Protein 8HLG (pdb70)

InterPro domains:
  IPR003448 Molybdopterin biosynthesis MoaE [PF02391] (92-202)
  IPR003448 Molybdopterin biosynthesis MoaE [cd00756] (97-220)
  IPR003749 Sulfur carrier ThiS/MoaD-like [PF02597] (7-78)
  IPR012675 Beta-grasp domain superfamily [G3DSA:3.10.20.30] (3-78)
  IPR016155 Molybdopterin synthase/thiamin biosynthesis sulphur carrier, beta-grasp [SSF54285] (1-76)
  IPR036563 Molybdopterin biosynthesis MoaE subunit superfamily [G3DSA:3.90.1170.40] (81-222)
  IPR036563 Molybdopterin biosynthesis MoaE subunit superfamily [SSF54690] (89-223)

Organism: Deinococcus radiodurans (strain ATCC 13939 / DSM 20539 / JCM 16871 / CCUG 27074 / LMG 4051 / NBRC 15346 / NCIMB 9279 / VKM B-1422 / R1) (NCBI:txid243230)

Foldseek 3Di:
DLEAFWEEQDADDVVVVVVNFDDVQFPEKDKDWDWAAQQDPNAGFFKKFKDADTVVQRVLLVVLVVVLCVVQNDKRKYWYAHGGIHGGPTTGIMIMITHNDHPSNVVSNVSSVVSCLPPGQMWMFIPRVPDGDIDRD/DEAFFEEQDADDPVVVVVQFDDPQFPEKDKDWDWADPPDPPFGWAWKAKDAPTVVQRVLLVVLVVVLCVVQNDKYKYKYAHGGTHGTPGTGIMIMITHNDHVSNHVSNVSSVVSSLPPGQMWMFTPRVPDTDIDSD

B-factor: mean 51.66, std 18.33, range [24.57, 122.95]

Solvent-accessible surface area: 11884 Å² total; per-residue (Å²): 126,67,45,42,22,82,16,18,68,82,92,17,31,8,54,91,0,34,78,45,0,26,72,56,74,9,6,1,0,2,1,4,8,8,12,2,42,27,62,26,132,85,60,127,4,119,49,15,20,21,98,22,136,35,75,101,0,33,100,24,0,122,81,0,1,59,74,0,66,144,139,37,37,109,4,23,0,12,0,1,12,40,27,30,133,5,78,33,31,39,10,10,12,0,0,0,0,0,0,36,99,77,85,42,0,13,64,0,2,40,35,0,0,54,35,2,111,140,89,15,48,8,126,34,12,40,12,52,85,78,50,79,69,128,81,57,58,102,52,44,22,78,18,16,67,85,98,19,27,8,57,99,0,36,82,55,0,33,73,55,58,6,8,2,0,1,2,4,8,7,10,1,50,12,78,18,164,75,92,118,2,123,36,7,19,18,103,25,111,41,108,106,0,41,116,23,0,125,83,0,0,53,54,0,63,136,131,40,39,105,2,22,0,12,0,2,13,40,27,30,145,3,70,38,32,44,11,8,5,0,0,0,0,0,0,35,75,74,77,38,0,16,72,0,2,33,40,0,0,54,34,3,83,140,88,18,11,4,98,46,22,29,18,19,83,68,52,86,70,125,81,60,41

Structure (mmCIF, N/CA/C/O backbone):
data_8HLG
#
_entry.id   8HLG
#
_cell.length_a   62.020
_cell.length_b   94.950
_cell.length_c   101.110
_cell.angle_alpha   90.00
_cell.angle_beta   90.00
_cell.angle_gamma   90.00
#
_symmetry.space_group_name_H-M   'C 2 2 21'
#
loop_
_entity.id
_entity.type
_entity.pdbx_description
1 polymer 'Molybdenum cofactor biosynthesis protein D/E'
2 non-polymer 'SULFATE ION'
3 water water
#
loop_
_atom_site.group_PDB
_atom_site.id
_atom_site.type_symbol
_atom_site.label_atom_id
_atom_site.label_alt_id
_atom_site.label_comp_id
_atom_site.label_asym_id
_atom_site.label_entity_id
_atom_site.label_seq_id
_atom_site.pdbx_PDB_ins_code
_atom_site.Cartn_x
_atom_site.Cartn_y
_atom_site.Cartn_z
_atom_site.occupancy
_atom_site.B_iso_or_equiv
_atom_site.auth_seq_id
_atom_site.auth_comp_id
_atom_site.auth_asym_id
_atom_site.auth_atom_id
_atom_site.pdbx_PDB_model_num
ATOM 1 N N . ALA A 1 29 ? 3.160 81.347 41.054 1.00 52.61 9 ALA A N 1
ATOM 2 C CA . ALA A 1 29 ? 2.569 80.279 41.865 1.00 59.90 9 ALA A CA 1
ATOM 3 C C . ALA A 1 29 ? 2.596 78.927 41.136 1.00 60.57 9 ALA A C 1
ATOM 4 O O . ALA A 1 29 ? 2.562 77.875 41.773 1.00 54.78 9 ALA A O 1
ATOM 6 N N . ASP A 1 30 ? 2.639 78.953 39.804 1.00 51.86 10 ASP A N 1
ATOM 7 C CA . ASP A 1 30 ? 2.797 77.741 39.005 1.00 44.95 10 ASP A CA 1
ATOM 8 C C . ASP A 1 30 ? 4.217 77.558 38.495 1.00 44.26 10 ASP A C 1
ATOM 9 O O . ASP A 1 30 ? 4.475 76.619 37.737 1.00 45.56 10 ASP A O 1
ATOM 14 N N . THR A 1 31 ? 5.135 78.438 38.875 1.00 39.09 11 THR A N 1
ATOM 15 C CA . THR A 1 31 ? 6.490 78.423 38.351 1.00 34.86 11 THR A CA 1
ATOM 16 C C . THR A 1 31 ? 7.457 78.691 39.491 1.00 52.49 11 THR A C 1
ATOM 17 O O . THR A 1 31 ? 7.222 79.574 40.320 1.00 45.19 11 THR A O 1
ATOM 21 N N . HIS A 1 32 ? 8.539 77.922 39.534 1.00 46.02 12 HIS A N 1
ATOM 22 C CA . HIS A 1 32 ? 9.614 78.148 40.492 1.00 46.21 12 HIS A CA 1
ATOM 23 C C . HIS A 1 32 ? 10.919 78.169 39.715 1.00 45.24 12 HIS A C 1
ATOM 24 O O . HIS A 1 32 ? 11.292 77.163 39.103 1.00 44.07 12 HIS A O 1
ATOM 31 N N . CYS A 1 33 ? 11.603 79.312 39.734 1.00 47.44 13 CYS A N 1
ATOM 32 C CA . CYS A 1 33 ? 12.867 79.501 39.034 1.00 44.63 13 CYS A CA 1
ATOM 33 C C . CYS A 1 33 ? 13.846 80.134 40.006 1.00 58.37 13 CYS A C 1
ATOM 34 O O . CYS A 1 33 ? 13.642 81.276 40.434 1.00 58.18 13 CYS A O 1
ATOM 37 N N . ARG A 1 34 ? 14.906 79.405 40.350 1.00 49.43 14 ARG A N 1
ATOM 38 C CA . ARG A 1 34 ? 15.792 79.855 41.414 1.00 54.74 14 ARG A CA 1
ATOM 39 C C . ARG A 1 34 ? 17.229 79.497 41.081 1.00 50.56 14 ARG A C 1
ATOM 40 O O . ARG A 1 34 ? 17.517 78.360 40.703 1.00 47.56 14 ARG A O 1
ATOM 48 N N . VAL A 1 35 ? 18.124 80.470 41.216 1.00 61.02 15 VAL A N 1
ATOM 49 C CA . VAL A 1 35 ? 19.561 80.232 41.190 1.00 49.43 15 VAL A CA 1
ATOM 50 C C . VAL A 1 35 ? 20.064 80.338 42.623 1.00 58.02 15 VAL A C 1
ATOM 51 O O . VAL A 1 35 ? 19.764 81.317 43.316 1.00 54.34 15 VAL A O 1
ATOM 55 N N . THR A 1 36 ? 20.808 79.331 43.076 1.00 59.69 16 THR A N 1
ATOM 56 C CA . THR A 1 36 ? 21.143 79.230 44.488 1.00 56.80 16 THR A CA 1
ATOM 57 C C . THR A 1 36 ? 22.490 78.545 44.662 1.00 64.99 16 THR A C 1
ATOM 58 O O . THR A 1 36 ? 22.945 77.789 43.801 1.00 56.82 16 THR A O 1
ATOM 62 N N . ALA A 1 37 ? 23.130 78.824 45.797 1.00 56.16 17 ALA A N 1
ATOM 63 C CA . ALA A 1 37 ? 24.303 78.074 46.218 1.00 58.72 17 ALA A CA 1
ATOM 64 C C . ALA A 1 37 ? 23.950 76.830 47.025 1.00 48.33 17 ALA A C 1
ATOM 65 O O . ALA A 1 37 ? 24.824 75.984 47.245 1.00 55.55 17 ALA A O 1
ATOM 67 N N . ASP A 1 38 ? 22.697 76.699 47.459 1.00 53.25 18 ASP A N 1
ATOM 68 C CA . ASP A 1 38 ? 22.260 75.558 48.252 1.00 54.30 18 ASP A CA 1
ATOM 69 C C . ASP A 1 38 ? 22.142 74.295 47.396 1.00 63.27 18 ASP A C 1
ATOM 70 O O . ASP A 1 38 ? 21.898 74.368 46.187 1.00 59.69 18 ASP A O 1
ATOM 75 N N . PRO A 1 39 ? 22.290 73.120 48.009 1.00 52.58 19 PRO A N 1
ATOM 76 C CA . PRO A 1 39 ? 22.101 71.877 47.260 1.00 57.57 19 PRO A CA 1
ATOM 77 C C . PRO A 1 39 ? 20.711 71.818 46.644 1.00 55.96 19 PRO A C 1
ATOM 78 O O . PRO A 1 39 ? 19.736 72.323 47.204 1.00 52.50 19 PRO A O 1
ATOM 82 N N . LEU A 1 40 ? 20.635 71.215 45.462 1.00 49.41 20 LEU A N 1
ATOM 83 C CA . LEU A 1 40 ? 19.365 71.036 44.776 1.00 55.42 20 LEU A CA 1
ATOM 84 C C . LEU A 1 40 ? 18.758 69.702 45.189 1.00 52.21 20 LEU A C 1
ATOM 85 O O . LEU A 1 40 ? 19.472 68.711 45.371 1.00 54.95 20 LEU A O 1
ATOM 90 N N . SER A 1 41 ? 17.432 69.683 45.319 1.00 56.12 21 SER A N 1
ATOM 91 C CA . SER A 1 41 ? 16.695 68.545 45.854 1.00 50.18 21 SER A CA 1
ATOM 92 C C . SER A 1 41 ? 15.578 68.155 44.895 1.00 53.73 21 SER A C 1
ATOM 93 O O . SER A 1 41 ? 14.782 69.008 44.487 1.00 53.94 21 SER A O 1
ATOM 96 N N . LEU A 1 42 ? 15.520 66.871 44.524 1.00 59.01 22 LEU A N 1
ATOM 97 C CA . LEU A 1 42 ? 14.359 66.390 43.778 1.00 50.72 22 LEU A CA 1
ATOM 98 C C . LEU A 1 42 ? 13.108 66.380 44.647 1.00 46.03 22 LEU A C 1
ATOM 99 O O . LEU A 1 42 ? 12.004 66.642 44.157 1.00 42.76 22 LEU A O 1
ATOM 104 N N . SER A 1 43 ? 13.254 66.074 45.939 1.00 43.25 23 SER A N 1
ATOM 105 C CA . SER A 1 43 ? 12.074 65.985 46.797 1.00 45.75 23 SER A CA 1
ATOM 106 C C . SER A 1 43 ? 11.390 67.338 46.942 1.00 44.40 23 SER A C 1
ATOM 107 O O . SER A 1 43 ? 10.155 67.411 46.961 1.00 50.02 23 SER A O 1
ATOM 110 N N . GLU A 1 44 ? 12.170 68.419 47.027 1.00 46.19 24 GLU A N 1
ATOM 111 C CA . GLU A 1 44 ? 11.584 69.758 47.037 1.00 49.58 24 GLU A CA 1
ATOM 112 C C . GLU A 1 44 ? 10.863 70.058 45.725 1.00 42.30 24 GLU A C 1
ATOM 113 O O . GLU A 1 44 ? 9.774 70.643 45.724 1.00 40.22 24 GLU A O 1
ATOM 119 N N . ALA A 1 45 ? 11.464 69.681 44.595 1.00 39.07 25 ALA A N 1
ATOM 120 C CA . ALA A 1 45 ? 10.780 69.846 43.318 1.00 38.00 25 ALA A CA 1
ATOM 121 C C . ALA A 1 45 ? 9.459 69.083 43.299 1.00 37.57 25 ALA A C 1
ATOM 122 O O . ALA A 1 45 ? 8.424 69.631 42.906 1.00 35.87 25 ALA A O 1
ATOM 124 N N . ASP A 1 46 ? 9.478 67.819 43.738 1.00 40.57 26 ASP A N 1
ATOM 125 C CA . ASP A 1 46 ? 8.262 67.008 43.800 1.00 36.73 26 ASP A CA 1
ATOM 126 C C . ASP A 1 46 ? 7.207 67.649 44.698 1.00 40.46 26 ASP A C 1
ATOM 127 O O . ASP A 1 46 ? 6.012 67.630 44.375 1.00 37.46 26 ASP A O 1
ATOM 132 N N . ALA A 1 47 ? 7.625 68.205 45.841 1.00 36.70 27 ALA A N 1
ATOM 133 C CA . ALA A 1 47 ? 6.667 68.833 46.752 1.00 48.34 27 ALA A CA 1
ATOM 134 C C . ALA A 1 47 ? 5.950 70.000 46.090 1.00 41.09 27 ALA A C 1
ATOM 135 O O . ALA A 1 47 ? 4.777 70.253 46.375 1.00 39.07 27 ALA A O 1
ATOM 137 N N . PHE A 1 48 ? 6.643 70.724 45.217 1.00 39.37 28 PHE A N 1
ATOM 138 C CA . PHE A 1 48 ? 6.057 71.861 44.520 1.00 40.75 28 PHE A CA 1
ATOM 139 C C . PHE A 1 48 ? 5.177 71.429 43.347 1.00 37.28 28 PHE A C 1
ATOM 140 O O . PHE A 1 48 ? 4.118 72.021 43.113 1.00 38.30 28 PHE A O 1
ATOM 148 N N . LEU A 1 49 ? 5.602 70.414 42.589 1.00 37.37 29 LEU A N 1
ATOM 149 C CA . LEU A 1 49 ? 4.968 70.134 41.303 1.00 38.12 29 LEU A CA 1
ATOM 150 C C . LEU A 1 49 ? 3.685 69.327 41.441 1.00 40.97 29 LEU A C 1
ATOM 151 O O . LEU A 1 49 ? 2.714 69.575 40.713 1.00 38.14 29 LEU A O 1
ATOM 156 N N . VAL A 1 50 ? 3.674 68.334 42.327 1.00 39.64 30 VAL A N 1
ATOM 157 C CA . VAL A 1 50 ? 2.594 67.351 42.328 1.00 38.61 30 VAL A CA 1
ATOM 158 C C . VAL A 1 50 ? 1.322 67.995 42.857 1.00 45.53 30 VAL A C 1
ATOM 159 O O . VAL A 1 50 ? 1.309 68.571 43.952 1.00 41.46 30 VAL A O 1
ATOM 163 N N . LYS A 1 51 ? 0.251 67.890 42.078 1.00 44.98 31 LYS A N 1
ATOM 164 C CA . LYS A 1 51 ? -1.102 68.287 42.434 1.00 37.55 31 LYS A CA 1
ATOM 165 C C . LYS A 1 51 ? -2.040 67.233 41.873 1.00 43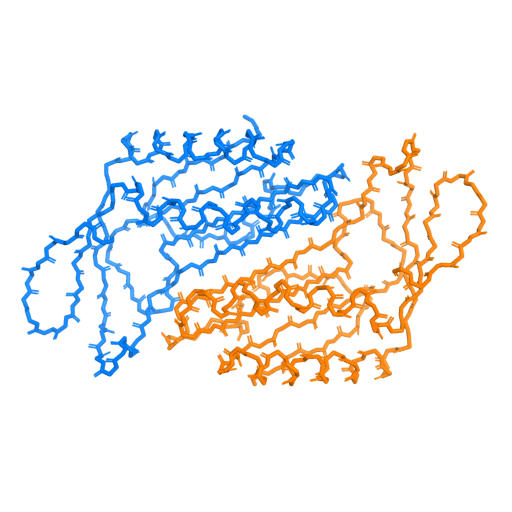.10 31 LYS A C 1
ATOM 166 O O . LYS A 1 51 ? -1.703 66.555 40.892 1.00 37.50 31 LYS A O 1
ATOM 172 N N . PRO A 1 52 ? -3.227 67.059 42.467 1.00 35.90 32 PRO A N 1
ATOM 173 C CA . PRO A 1 52 ? -4.143 66.021 41.966 1.00 35.86 32 PRO A CA 1
ATOM 174 C C . PRO A 1 52 ? -4.489 66.141 40.490 1.00 39.25 32 PRO A C 1
ATOM 175 O O . PRO A 1 52 ? -4.684 65.111 39.830 1.00 32.86 32 PRO A O 1
ATOM 179 N N . GLU A 1 53 ? -4.578 67.361 39.943 1.00 42.55 33 GLU A N 1
ATOM 180 C CA . GLU A 1 53 ? -4.988 67.496 38.547 1.00 42.92 33 GLU A CA 1
ATOM 181 C C . GLU A 1 53 ? -3.875 67.166 37.563 1.00 45.35 33 GLU A C 1
ATOM 182 O O . GLU A 1 53 ? -4.159 66.983 36.371 1.00 33.28 33 GLU A O 1
ATOM 188 N N . TYR A 1 54 ? -2.634 67.068 38.027 1.00 35.28 34 TYR A N 1
ATOM 189 C CA . TYR A 1 54 ? -1.480 66.822 37.166 1.00 32.93 34 TYR A CA 1
ATOM 190 C C . TYR A 1 54 ? -1.062 65.373 37.376 1.00 34.24 34 TYR A C 1
ATOM 191 O O . TYR A 1 54 ? -0.461 65.036 38.398 1.00 34.62 34 TYR A O 1
ATOM 200 N N . GLY A 1 55 ? -1.401 64.520 36.415 1.00 35.37 35 GLY A N 1
ATOM 201 C CA . GLY A 1 55 ? -1.137 63.105 36.505 1.00 28.61 35 GLY A CA 1
ATOM 202 C C . GLY A 1 55 ? 0.265 62.698 36.156 1.00 32.36 35 GLY A C 1
ATOM 203 O O . GLY A 1 55 ? 0.584 61.514 36.266 1.00 31.46 35 GLY A O 1
ATOM 204 N N . ALA A 1 56 ? 1.126 63.647 35.779 1.00 27.95 36 ALA A N 1
ATOM 205 C CA . ALA A 1 56 ? 2.437 63.317 35.244 1.00 29.98 36 ALA A CA 1
ATOM 206 C C . ALA A 1 56 ? 3.450 64.354 35.684 1.00 27.72 36 ALA A C 1
ATOM 207 O O . ALA A 1 56 ? 3.167 65.557 35.675 1.00 31.16 36 ALA A O 1
ATOM 209 N N . GLN A 1 57 ? 4.637 63.880 36.049 1.00 28.56 37 GLN A N 1
ATOM 210 C CA . GLN A 1 57 ? 5.770 64.760 36.284 1.00 27.77 37 GLN A CA 1
ATOM 211 C C . GLN A 1 57 ? 7.000 64.157 35.618 1.00 32.58 37 GLN A C 1
ATOM 212 O O . GLN A 1 57 ? 7.232 62.948 35.715 1.00 32.99 37 GLN A O 1
ATOM 218 N N . ALA A 1 58 ? 7.775 64.990 34.932 1.00 28.32 38 ALA A N 1
ATOM 219 C CA . ALA A 1 58 ? 8.993 64.554 34.267 1.00 24.57 38 ALA A CA 1
ATOM 220 C C . ALA A 1 58 ? 10.136 65.434 34.737 1.00 30.17 38 ALA A C 1
ATOM 221 O O . ALA A 1 58 ? 9.959 66.647 34.905 1.00 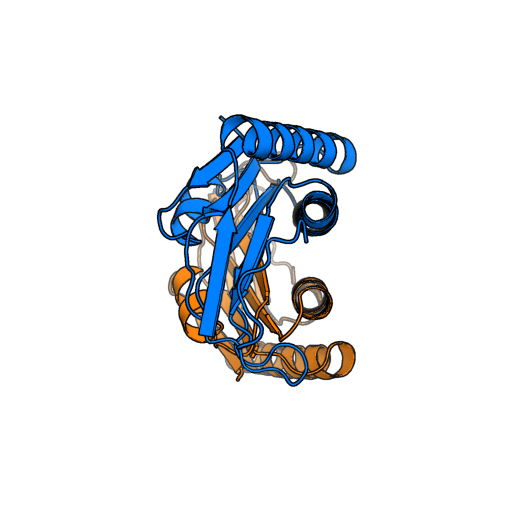32.43 38 ALA A O 1
ATOM 223 N N . TYR A 1 59 ? 11.296 64.818 34.973 1.00 26.96 39 TYR A N 1
ATOM 224 C CA . TYR A 1 59 ? 12.434 65.512 35.559 1.00 27.67 39 TYR A CA 1
ATOM 225 C C . TYR A 1 59 ? 13.695 65.277 34.749 1.00 32.65 39 TYR A C 1
ATOM 226 O O . TYR A 1 59 ? 13.854 64.244 34.094 1.00 34.26 39 TYR A O 1
ATOM 235 N N . PHE A 1 60 ? 14.605 66.244 34.829 1.00 37.07 40 PHE A N 1
ATOM 236 C CA . PHE A 1 60 ? 15.988 66.047 34.427 1.00 35.21 40 PHE A CA 1
ATOM 237 C C . PHE A 1 60 ? 16.888 66.599 35.517 1.00 37.48 40 PHE A C 1
ATOM 238 O O . PHE A 1 60 ? 16.659 67.704 36.018 1.00 34.82 40 PHE A O 1
ATOM 246 N N . MET A 1 61 ? 17.917 65.834 35.877 1.00 35.67 41 MET A N 1
ATOM 247 C CA . MET A 1 61 ? 18.952 66.315 36.780 1.00 32.94 41 MET A CA 1
ATOM 248 C C . MET A 1 61 ? 20.312 66.156 36.118 1.00 34.55 41 MET A C 1
ATOM 249 O O . MET A 1 61 ? 20.646 65.073 35.625 1.00 41.45 41 MET A O 1
ATOM 254 N N . GLY A 1 62 ? 21.094 67.231 36.114 1.00 39.86 42 GLY A N 1
ATOM 255 C CA . GLY A 1 62 ? 22.467 67.198 35.646 1.00 43.62 42 GLY A CA 1
ATOM 256 C C . GLY A 1 62 ? 23.408 67.292 36.841 1.00 45.89 42 GLY A C 1
ATOM 257 O O . GLY A 1 62 ? 23.229 68.147 37.709 1.00 39.87 42 GLY A O 1
ATOM 258 N N . THR A 1 63 ? 24.390 66.392 36.868 1.00 46.37 43 THR A N 1
ATOM 259 C CA . THR A 1 63 ? 25.366 66.286 37.944 1.00 43.32 43 THR A CA 1
ATOM 260 C C . THR A 1 63 ? 26.779 66.287 37.367 1.00 49.88 43 THR A C 1
ATOM 261 O O . THR A 1 63 ? 26.998 65.977 36.193 1.00 46.48 43 THR A O 1
ATOM 265 N N . VAL A 1 64 ? 27.749 66.613 38.218 1.00 50.59 44 VAL A N 1
ATOM 266 C CA . VAL A 1 64 ? 29.140 66.692 37.771 1.00 47.32 44 VAL A CA 1
ATOM 267 C C . VAL A 1 64 ? 29.685 65.291 37.517 1.00 47.03 44 VAL A C 1
ATOM 268 O O . VAL A 1 64 ? 29.636 64.421 38.395 1.00 51.96 44 VAL A O 1
ATOM 272 N N . ARG A 1 65 ? 30.218 65.070 36.315 1.00 50.09 45 ARG A N 1
ATOM 273 C CA . ARG A 1 65 ? 30.658 63.757 35.850 1.00 57.45 45 ARG A CA 1
ATOM 274 C C . ARG A 1 65 ? 32.165 63.592 36.049 1.00 62.37 45 ARG A C 1
ATOM 275 O O . ARG A 1 65 ? 32.932 64.525 35.801 1.00 66.69 45 ARG A O 1
ATOM 283 N N . SER A 1 66 ? 32.595 62.386 36.480 1.00 66.78 46 SER A N 1
ATOM 284 C CA . SER A 1 66 ? 33.963 62.224 36.980 1.00 67.35 46 SER A CA 1
ATOM 285 C C . SER A 1 66 ? 34.967 61.813 35.903 1.00 78.61 46 SER A C 1
ATOM 286 O O . SER A 1 66 ? 36.126 62.244 35.968 1.00 82.26 46 SER A O 1
ATOM 289 N N . PRO A 1 67 ? 34.603 60.970 34.915 1.00 82.59 47 PRO A N 1
ATOM 290 C CA . PRO A 1 67 ? 35.416 60.918 33.699 1.00 81.80 47 PRO A CA 1
ATOM 291 C C . PRO A 1 67 ? 34.660 61.530 32.529 1.00 86.14 47 PRO A C 1
ATOM 292 O O . PRO A 1 67 ? 33.776 60.886 31.957 1.00 89.88 47 PRO A O 1
ATOM 296 N N . ASN A 1 68 ? 34.980 62.777 32.177 1.00 87.13 48 ASN A N 1
ATOM 297 C CA . ASN A 1 68 ? 34.263 63.493 31.120 1.00 84.86 48 ASN A CA 1
ATOM 298 C C . ASN A 1 68 ? 34.978 63.238 29.798 1.00 85.94 48 ASN A C 1
ATOM 299 O O . ASN A 1 68 ? 35.907 63.954 29.421 1.00 84.50 48 ASN A O 1
ATOM 304 N N . GLN A 1 69 ? 34.538 62.195 29.094 1.00 81.02 49 GLN A N 1
ATOM 305 C CA . GLN A 1 69 ? 35.083 61.804 27.794 1.00 80.85 49 GLN A CA 1
ATOM 306 C C . GLN A 1 69 ? 36.600 61.620 27.866 1.00 78.09 49 GLN A C 1
ATOM 307 O O . GLN A 1 69 ? 37.373 62.293 27.183 1.00 70.28 49 GLN A O 1
ATOM 313 N N . GLY A 1 70 ? 37.014 60.689 28.722 1.00 76.63 50 GLY A N 1
ATOM 314 C CA . GLY A 1 70 ? 38.421 60.369 28.859 1.00 78.37 50 GLY A CA 1
ATOM 315 C C . GLY A 1 70 ? 39.228 61.358 29.663 1.00 86.87 50 GLY A C 1
ATOM 316 O O . GLY A 1 70 ? 40.459 61.336 29.590 1.00 81.67 50 GLY A O 1
ATOM 317 N N . GLN A 1 71 ? 38.575 62.230 30.430 1.00 89.52 51 GLN A N 1
ATOM 318 C CA . GLN A 1 71 ? 39.256 63.222 31.248 1.00 93.44 51 GLN A CA 1
ATOM 319 C C . GLN A 1 71 ? 38.724 63.135 32.673 1.00 91.87 51 GLN A C 1
ATOM 320 O O . GLN A 1 71 ? 37.519 62.967 32.881 1.00 88.26 51 GLN A O 1
ATOM 326 N N . VAL A 1 72 ? 39.624 63.232 33.650 1.00 90.90 52 VAL A N 1
ATOM 327 C CA . VAL A 1 72 ? 39.267 63.146 35.064 1.00 90.35 52 VAL A CA 1
ATOM 328 C C . VAL A 1 72 ? 39.098 64.557 35.610 1.00 85.88 52 VAL A C 1
ATOM 329 O O . VAL A 1 72 ? 40.024 65.373 35.535 1.00 81.52 52 VAL A O 1
ATOM 333 N N . VAL A 1 73 ? 37.925 64.843 36.177 1.00 97.28 53 VAL A N 1
ATOM 334 C CA . VAL A 1 73 ? 37.604 66.155 36.728 1.00 95.32 53 VAL A CA 1
ATOM 335 C C . VAL A 1 73 ? 37.248 65.999 38.202 1.00 84.54 53 VAL A C 1
ATOM 336 O O . VAL A 1 73 ? 36.515 65.077 38.582 1.00 81.45 53 VAL A O 1
ATOM 340 N N . GLU A 1 74 ? 37.778 66.900 39.034 1.00 87.15 54 GLU A N 1
ATOM 341 C CA . GLU A 1 74 ? 37.561 66.843 40.472 1.00 90.55 54 GLU A CA 1
ATOM 342 C C . GLU A 1 74 ? 36.575 67.877 40.995 1.00 80.94 54 GLU A C 1
ATOM 343 O O . GLU A 1 74 ? 36.112 67.734 42.130 1.00 81.93 54 GLU A O 1
ATOM 349 N N . TYR A 1 75 ? 36.268 68.917 40.221 1.00 84.55 55 TYR A N 1
ATOM 350 C CA . TYR A 1 75 ? 35.231 69.879 40.583 1.00 81.88 55 TYR A CA 1
ATOM 351 C C . TYR A 1 75 ? 34.928 70.744 39.364 1.00 81.83 55 TYR A C 1
ATOM 352 O O . TYR A 1 75 ? 35.653 70.724 38.366 1.00 81.51 55 TYR A O 1
ATOM 361 N N . ILE A 1 76 ? 33.830 71.496 39.460 1.00 74.37 56 ILE A N 1
ATOM 362 C CA . ILE A 1 76 ? 33.444 72.498 38.470 1.00 72.20 56 ILE A CA 1
ATOM 363 C C . ILE A 1 76 ? 32.875 73.692 39.221 1.00 75.13 56 ILE A C 1
ATOM 364 O O . ILE A 1 76 ? 32.047 73.523 40.122 1.00 70.17 56 ILE A O 1
ATOM 369 N N . ASP A 1 77 ? 33.313 74.895 38.855 1.00 73.78 57 ASP A N 1
ATOM 370 C CA . ASP A 1 77 ? 32.873 76.124 39.508 1.00 74.51 57 ASP A CA 1
ATOM 371 C C . ASP A 1 77 ? 31.848 76.819 38.621 1.00 72.46 57 ASP A C 1
ATOM 372 O O . ASP A 1 77 ? 32.185 77.300 37.535 1.00 73.48 57 ASP A O 1
ATOM 377 N N . TYR A 1 78 ? 30.604 76.887 39.088 1.00 60.65 58 TYR A N 1
ATOM 378 C CA . TYR A 1 78 ? 29.520 77.492 38.327 1.00 60.03 58 TYR A CA 1
ATOM 379 C C . TYR A 1 78 ? 29.248 78.908 38.815 1.00 56.28 58 TYR A C 1
ATOM 380 O O . TYR A 1 78 ? 29.188 79.161 40.022 1.00 58.77 58 TYR A O 1
ATOM 389 N N . GLU A 1 79 ? 29.071 79.822 37.865 1.00 53.48 59 GLU A N 1
ATOM 390 C CA . GLU A 1 79 ? 28.778 81.217 38.144 1.00 64.69 59 GLU A CA 1
ATOM 391 C C . GLU A 1 79 ? 27.502 81.613 37.426 1.00 60.49 59 GLU A C 1
ATOM 392 O O . GLU A 1 79 ? 27.293 81.259 36.263 1.00 61.45 59 GLU A O 1
ATOM 398 N N . ALA A 1 80 ? 26.664 82.370 38.117 1.00 58.74 60 ALA A N 1
ATOM 399 C CA . ALA A 1 80 ? 25.439 82.856 37.515 1.00 68.75 60 ALA A CA 1
ATOM 400 C C . ALA A 1 80 ? 24.995 84.091 38.271 1.00 72.08 60 ALA A C 1
ATOM 401 O O . ALA A 1 80 ? 25.046 84.127 39.503 1.00 72.54 60 ALA A O 1
ATOM 403 N N . PHE A 1 81 ? 24.566 85.094 37.528 1.00 73.43 61 PHE A N 1
ATOM 404 C CA . PHE A 1 81 ? 23.953 86.267 38.123 1.00 79.52 61 PHE A CA 1
ATOM 405 C C . PHE A 1 81 ? 22.459 85.998 38.249 1.00 70.80 61 PHE A C 1
ATOM 406 O O . PHE A 1 81 ? 21.734 86.011 37.248 1.00 66.14 61 PHE A O 1
ATOM 414 N N . ALA A 1 82 ? 22.006 85.766 39.480 1.00 73.92 62 ALA A N 1
ATOM 415 C CA . ALA A 1 82 ? 20.646 85.286 39.719 1.00 68.89 62 ALA A CA 1
ATOM 416 C C . ALA A 1 82 ? 19.563 86.074 38.991 1.00 70.47 62 ALA A C 1
ATOM 417 O O . ALA A 1 82 ? 18.669 85.436 38.411 1.00 67.61 62 ALA A O 1
ATOM 419 N N . PRO A 1 83 ? 19.561 87.414 38.975 1.00 70.26 63 PRO A N 1
ATOM 420 C CA . PRO A 1 83 ? 18.492 88.112 38.241 1.00 68.74 63 PRO A CA 1
ATOM 421 C C . PRO A 1 83 ? 18.453 87.795 36.757 1.00 69.40 63 PRO A C 1
ATOM 422 O O . PRO A 1 83 ? 17.362 87.604 36.205 1.00 71.58 63 PRO A O 1
ATOM 426 N N . MET A 1 84 ? 19.606 87.727 36.088 1.00 68.07 64 MET A N 1
ATOM 427 C CA . MET A 1 84 ? 19.596 87.462 34.652 1.00 73.27 64 MET A CA 1
ATOM 428 C C . MET A 1 84 ? 19.319 85.993 34.351 1.00 66.27 64 MET A C 1
ATOM 429 O O . MET A 1 84 ? 18.615 85.678 33.386 1.00 59.29 64 MET A O 1
ATOM 434 N N . ALA A 1 85 ? 19.867 85.081 35.155 1.00 60.83 65 ALA A N 1
ATOM 435 C CA . ALA A 1 85 ? 19.631 83.662 34.916 1.00 66.32 65 ALA A CA 1
ATOM 436 C C . ALA A 1 85 ? 18.170 83.296 35.164 1.00 58.23 65 ALA A C 1
ATOM 437 O O . ALA A 1 85 ? 17.574 82.553 34.376 1.00 52.47 65 ALA A O 1
ATOM 439 N N . GLU A 1 86 ? 17.569 83.831 36.235 1.00 54.70 66 GLU A N 1
ATOM 440 C CA . GLU A 1 86 ? 16.181 83.505 36.557 1.00 57.45 66 GLU A CA 1
ATOM 441 C C . GLU A 1 86 ? 15.202 84.112 35.559 1.00 62.54 66 GLU A C 1
ATOM 442 O O . GLU A 1 86 ? 14.164 83.502 35.269 1.00 55.50 66 GLU A O 1
ATOM 448 N N . LYS A 1 87 ? 15.493 85.311 35.040 1.00 51.58 67 LYS A N 1
ATOM 449 C CA . LYS A 1 87 ? 14.667 85.857 33.969 1.00 56.50 67 LYS A CA 1
ATOM 450 C C . LYS A 1 87 ? 14.696 84.961 32.734 1.00 55.64 67 LYS A C 1
ATOM 451 O O . LYS A 1 87 ? 13.680 84.826 32.041 1.00 52.93 67 LYS A O 1
ATOM 457 N N . VAL A 1 88 ? 15.841 84.341 32.441 1.00 47.84 68 VAL A N 1
ATOM 458 C CA . VAL A 1 88 ? 15.895 83.388 31.337 1.00 51.06 68 VAL A CA 1
ATOM 459 C C . VAL A 1 88 ? 15.028 82.171 31.645 1.00 55.71 68 VAL A C 1
ATOM 460 O O . VAL A 1 88 ? 14.288 81.685 30.779 1.00 54.82 68 VAL A O 1
ATOM 464 N N . MET A 1 89 ? 15.090 81.674 32.886 1.00 47.48 69 MET A N 1
ATOM 465 C CA . MET A 1 89 ? 14.302 80.506 33.277 1.00 50.66 69 MET A CA 1
ATOM 466 C C . MET A 1 89 ? 12.810 80.766 33.126 1.00 52.55 69 MET A C 1
ATOM 467 O O . MET A 1 89 ? 12.067 79.917 32.617 1.00 47.37 69 MET A O 1
ATOM 472 N N . ARG A 1 90 ? 12.348 81.925 33.600 1.00 47.88 70 ARG A N 1
ATOM 473 C CA . ARG A 1 90 ? 10.931 82.247 33.510 1.00 45.72 70 ARG A CA 1
ATOM 474 C C . ARG A 1 90 ? 10.487 82.380 32.064 1.00 49.52 70 ARG A C 1
ATOM 475 O O . ARG A 1 90 ? 9.367 81.979 31.717 1.00 43.57 70 ARG A O 1
ATOM 483 N N . GLU A 1 91 ? 11.349 82.932 31.203 1.00 44.20 71 GLU A N 1
ATOM 484 C CA . GLU A 1 91 ? 11.035 82.966 29.780 1.00 45.67 71 GLU A CA 1
ATOM 485 C C . GLU A 1 91 ? 11.029 81.565 29.185 1.00 48.84 71 GLU A C 1
ATOM 486 O O . GLU A 1 91 ? 10.228 81.277 28.288 1.00 42.80 71 GLU A O 1
ATOM 492 N N . ALA A 1 92 ? 11.920 80.691 29.662 1.00 44.23 72 ALA A N 1
ATOM 493 C CA . ALA A 1 92 ? 11.900 79.303 29.224 1.00 45.69 72 ALA A CA 1
ATOM 494 C C . ALA A 1 92 ? 10.583 78.641 29.605 1.00 38.05 72 ALA A C 1
ATOM 495 O O . ALA A 1 92 ? 9.960 77.964 28.781 1.00 42.29 72 ALA A O 1
ATOM 497 N N . ALA A 1 93 ? 10.125 78.859 30.840 1.00 41.92 73 ALA A N 1
ATOM 498 C CA . ALA A 1 93 ? 8.875 78.258 31.292 1.00 40.23 73 ALA A CA 1
ATOM 499 C C . ALA A 1 93 ? 7.695 78.715 30.443 1.00 48.63 73 ALA A C 1
ATOM 500 O O . ALA A 1 93 ? 6.793 77.923 30.141 1.00 40.57 73 ALA A O 1
ATOM 502 N N . ALA A 1 94 ? 7.688 79.988 30.037 1.00 46.81 74 ALA A N 1
ATOM 503 C CA . ALA A 1 94 ? 6.592 80.500 29.220 1.00 42.25 74 ALA A CA 1
ATOM 504 C C . ALA A 1 94 ? 6.641 79.937 27.805 1.00 43.74 74 ALA A C 1
ATOM 505 O O . ALA A 1 94 ? 5.594 79.692 27.191 1.00 42.16 74 ALA A O 1
ATOM 507 N N . LEU A 1 95 ? 7.842 79.763 27.253 1.00 38.75 75 LEU A N 1
ATOM 508 C CA . LEU A 1 95 ? 7.959 79.126 25.947 1.00 44.11 75 LEU A CA 1
ATOM 509 C C . LEU A 1 95 ? 7.497 77.675 26.008 1.00 41.70 75 LEU A C 1
ATOM 510 O O . LEU A 1 95 ? 6.819 77.193 25.094 1.00 40.97 75 LEU A O 1
ATOM 515 N N . ALA A 1 96 ? 7.845 76.970 27.084 1.00 36.37 76 ALA A N 1
ATOM 516 C CA . ALA A 1 96 ? 7.388 75.592 27.238 1.00 39.26 76 ALA A CA 1
ATOM 517 C C . ALA A 1 96 ? 5.867 75.522 27.288 1.00 36.89 76 ALA A C 1
ATOM 518 O O . ALA A 1 96 ? 5.259 74.645 26.664 1.00 38.11 76 ALA A O 1
ATOM 520 N N . ARG A 1 97 ? 5.236 76.449 28.015 1.00 36.94 77 ARG A N 1
ATOM 521 C CA . ARG A 1 97 ? 3.777 76.500 28.069 1.00 37.11 77 ARG A CA 1
ATOM 522 C C . ARG A 1 97 ? 3.173 76.816 26.706 1.00 44.35 77 ARG A C 1
ATOM 523 O O . ARG A 1 97 ? 2.119 76.277 26.3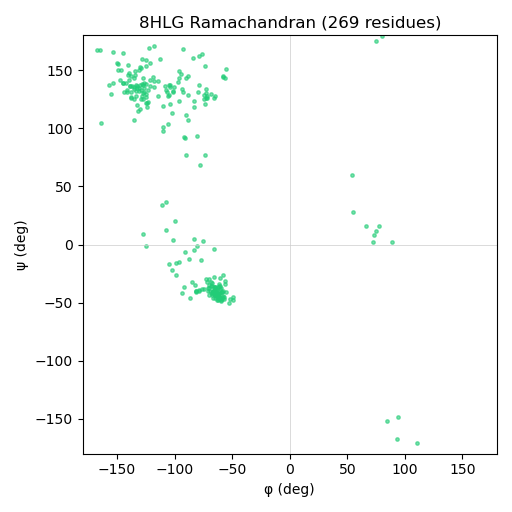44 1.00 39.30 77 ARG A O 1
ATOM 531 N N . GLU A 1 98 ? 3.802 77.720 25.952 1.00 41.34 78 GLU A N 1
ATOM 532 C CA . GLU A 1 98 ? 3.319 78.017 24.611 1.00 41.03 78 GLU A CA 1
ATOM 533 C C . GLU A 1 98 ? 3.334 76.771 23.733 1.00 40.77 78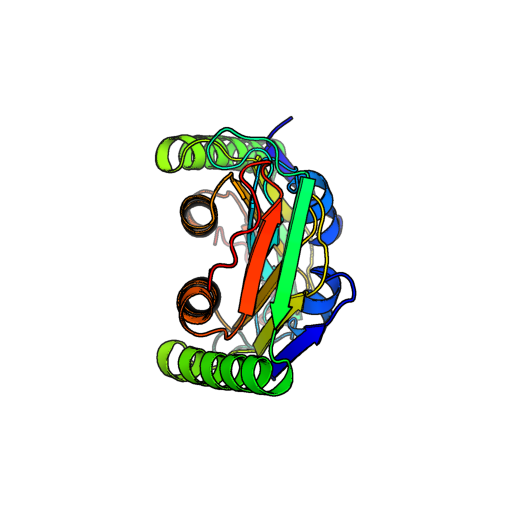 GLU A C 1
ATOM 534 O O . GLU A 1 98 ? 2.427 76.567 22.921 1.00 38.97 78 GLU A O 1
ATOM 540 N N . ARG A 1 99 ? 4.341 75.922 23.889 1.00 36.86 79 ARG A N 1
ATOM 541 C CA . ARG A 1 99 ? 4.439 74.719 23.075 1.00 37.61 79 ARG A CA 1
ATOM 542 C C . ARG A 1 99 ? 3.585 73.566 23.585 1.00 34.11 79 ARG A C 1
ATOM 543 O O . ARG A 1 99 ? 3.062 72.791 22.772 1.00 33.97 79 ARG A O 1
ATOM 551 N N . HIS A 1 100 ? 3.436 73.417 24.903 1.00 35.76 80 HIS A N 1
ATOM 552 C CA . HIS A 1 100 ? 2.876 72.192 25.458 1.00 34.16 80 HIS A CA 1
ATOM 553 C C . HIS A 1 100 ? 1.669 72.398 26.363 1.00 38.43 80 HIS A C 1
ATOM 554 O O . HIS A 1 100 ? 1.098 71.404 26.839 1.00 40.70 80 HIS A O 1
ATOM 561 N N . GLY A 1 101 ? 1.241 73.639 26.587 1.00 37.28 81 GLY A N 1
ATOM 562 C CA . GLY A 1 101 ? -0.006 73.886 27.293 1.00 38.73 81 GLY A CA 1
ATOM 563 C C . GLY A 1 101 ? 0.163 74.104 28.782 1.00 46.61 81 GLY A C 1
ATOM 564 O O . GLY A 1 101 ? 1.195 74.615 29.229 1.00 41.52 81 GLY A O 1
ATOM 565 N N . GLU A 1 102 ? -0.841 73.702 29.560 1.00 40.56 82 GLU A N 1
ATOM 566 C CA . GLU A 1 102 ? -0.831 73.942 30.999 1.00 37.55 82 GLU A CA 1
ATOM 567 C C . GLU A 1 102 ? 0.255 73.113 31.669 1.00 39.04 82 GLU A C 1
ATOM 568 O O . GLU A 1 102 ? 0.328 71.893 31.470 1.00 34.62 82 GLU A O 1
ATOM 574 N N . LEU A 1 103 ? 1.084 73.775 32.479 1.00 34.88 83 LEU A N 1
ATOM 575 C CA . LEU A 1 103 ? 2.221 73.164 33.161 1.00 40.65 83 LEU A CA 1
ATOM 576 C C . LEU A 1 103 ? 2.468 73.869 34.491 1.00 39.91 83 LEU A C 1
ATOM 577 O O . LEU A 1 103 ? 2.191 75.059 34.634 1.00 42.41 83 LEU A O 1
ATOM 582 N N . ARG A 1 104 ? 2.999 73.121 35.455 1.00 35.34 84 ARG A N 1
ATOM 583 C CA . ARG A 1 104 ? 3.770 73.673 36.562 1.00 34.66 84 ARG A CA 1
ATOM 584 C C . ARG A 1 104 ? 5.230 73.372 36.279 1.00 42.88 84 ARG A C 1
ATOM 585 O O . ARG A 1 104 ? 5.559 72.268 35.833 1.00 33.86 84 ARG A O 1
ATOM 593 N N . VAL A 1 105 ? 6.103 74.349 36.521 1.00 34.33 85 VAL A N 1
ATOM 594 C CA . VAL A 1 105 ? 7.490 74.261 36.086 1.00 35.46 85 VAL A CA 1
ATOM 595 C C . VAL A 1 105 ? 8.408 74.566 37.257 1.00 42.04 85 VAL A C 1
ATOM 596 O O . VAL A 1 105 ? 8.190 75.533 37.996 1.00 36.91 85 VAL A O 1
ATOM 600 N N . TRP A 1 106 ? 9.423 73.722 37.427 1.00 31.40 86 TRP A N 1
ATOM 601 C CA . TRP A 1 106 ? 10.453 73.877 38.445 1.00 39.44 86 TRP A CA 1
ATOM 602 C C . TRP A 1 106 ? 11.792 73.885 37.725 1.00 37.42 86 TRP A C 1
ATOM 603 O O . TRP A 1 106 ? 12.100 72.948 36.983 1.00 36.41 86 TRP A O 1
ATOM 614 N N . ILE A 1 107 ? 12.561 74.957 37.899 1.00 38.72 87 ILE A N 1
ATOM 615 C CA . ILE A 1 107 ? 13.911 75.053 37.355 1.00 37.22 87 ILE A CA 1
ATOM 616 C C . ILE A 1 107 ? 14.818 75.615 38.437 1.00 41.97 87 ILE A C 1
ATOM 617 O O . ILE A 1 107 ? 14.548 76.698 38.969 1.00 43.80 87 ILE A O 1
ATOM 622 N N . GLU A 1 108 ? 15.902 74.899 38.743 1.00 42.83 88 GLU A N 1
ATOM 623 C CA . GLU A 1 108 ? 16.944 75.432 39.610 1.00 42.44 88 GLU A CA 1
ATOM 624 C C . GLU A 1 108 ? 18.313 75.151 39.010 1.00 43.66 88 GLU A C 1
ATOM 625 O O . GLU A 1 108 ? 18.519 74.126 38.355 1.00 43.29 88 GLU A O 1
ATOM 631 N N . HIS A 1 109 ? 19.242 76.076 39.226 1.00 47.80 89 HIS A N 1
ATOM 632 C CA . HIS A 1 109 ? 20.643 75.876 38.885 1.00 41.64 89 HIS A CA 1
ATOM 633 C C . HIS A 1 109 ? 21.476 76.273 40.093 1.00 53.72 89 HIS A C 1
ATOM 634 O O . HIS A 1 109 ? 21.223 77.306 40.727 1.00 45.58 89 HIS A O 1
ATOM 641 N N . ARG A 1 110 ? 22.445 75.433 40.426 1.00 46.31 90 ARG A N 1
ATOM 642 C CA . ARG A 1 110 ? 23.296 75.665 41.576 1.00 52.70 90 ARG A CA 1
ATOM 643 C C . ARG A 1 110 ? 24.573 76.388 41.159 1.00 56.22 90 ARG A C 1
ATOM 644 O O . ARG A 1 110 ? 25.090 76.190 40.055 1.00 50.44 90 ARG A O 1
ATOM 652 N N . THR A 1 111 ? 25.080 77.229 42.057 1.00 53.38 91 THR A N 1
ATOM 653 C CA . THR A 1 111 ? 26.332 77.940 41.848 1.00 61.20 91 THR A CA 1
ATOM 654 C C . THR A 1 111 ? 27.397 77.447 42.823 1.00 63.01 91 THR A C 1
ATOM 655 O O . THR A 1 111 ? 27.097 76.856 43.864 1.00 54.32 91 THR A O 1
ATOM 659 N N . GLY A 1 112 ? 28.650 77.700 42.473 1.00 61.80 92 GLY A N 1
ATOM 660 C CA . GLY A 1 112 ? 29.769 77.404 43.343 1.00 59.19 92 GLY A CA 1
ATOM 661 C C . GLY A 1 112 ? 30.610 76.256 42.821 1.00 65.73 92 GLY A C 1
ATOM 662 O O . GLY A 1 112 ? 30.467 75.796 41.685 1.00 57.98 92 GLY A O 1
ATOM 663 N N . ARG A 1 113 ? 31.527 75.813 43.678 1.00 61.23 93 ARG A N 1
ATOM 664 C CA . ARG A 1 113 ? 32.383 74.674 43.377 1.00 76.73 93 ARG A CA 1
ATOM 665 C C . ARG A 1 113 ? 31.626 73.394 43.712 1.00 69.04 93 ARG A C 1
ATOM 666 O O . ARG A 1 113 ? 31.170 73.222 44.847 1.00 67.07 93 ARG A O 1
ATOM 674 N N . LEU A 1 114 ? 31.491 72.502 42.730 1.00 65.04 94 LEU A N 1
ATOM 675 C CA . LEU A 1 114 ? 30.658 71.312 42.854 1.00 62.09 94 LEU A CA 1
ATOM 676 C C . LEU A 1 114 ? 31.494 70.064 42.603 1.00 60.43 94 LEU A C 1
ATOM 677 O O . LEU A 1 114 ? 32.090 69.914 41.530 1.00 58.99 94 LEU A O 1
ATOM 682 N N . THR A 1 115 ? 31.513 69.166 43.585 1.00 60.60 95 THR A N 1
ATOM 683 C CA . THR A 1 115 ? 32.238 67.913 43.483 1.00 58.67 95 THR A CA 1
ATOM 684 C C . THR A 1 115 ? 31.472 66.940 42.589 1.00 61.71 95 THR A C 1
ATOM 685 O O . THR A 1 115 ? 30.294 67.152 42.301 1.00 59.89 95 THR A O 1
ATOM 689 N N . PRO A 1 116 ? 32.127 65.879 42.111 1.00 58.55 96 PRO A N 1
ATOM 690 C CA . PRO A 1 116 ? 31.425 64.896 41.277 1.00 54.09 96 PRO A CA 1
ATOM 691 C C . PRO A 1 116 ? 30.191 64.322 41.968 1.00 57.53 96 PRO A C 1
ATOM 692 O O . PRO A 1 116 ? 30.112 64.257 43.197 1.00 57.07 96 PRO A O 1
ATOM 696 N N . ALA A 1 117 ? 29.214 63.927 41.146 1.00 56.08 97 ALA A N 1
ATOM 697 C CA . ALA A 1 117 ? 27.917 63.377 41.543 1.00 55.12 97 ALA A CA 1
ATOM 698 C C . ALA A 1 117 ? 27.037 64.377 42.277 1.00 53.59 97 ALA A C 1
ATOM 699 O O . ALA A 1 117 ? 26.044 63.972 42.887 1.00 59.53 97 ALA A O 1
ATOM 701 N N . VAL A 1 118 ? 27.348 65.669 42.214 1.00 54.08 98 VAL A N 1
ATOM 702 C CA . VAL A 1 118 ? 26.537 66.708 42.839 1.00 56.31 98 VAL A CA 1
ATOM 703 C C . VAL A 1 118 ? 25.741 67.421 41.756 1.00 50.27 98 VAL A C 1
ATOM 704 O O . VAL A 1 118 ? 26.271 67.726 40.684 1.00 52.67 98 VAL A O 1
ATOM 708 N N . ALA A 1 119 ? 24.467 67.688 42.040 1.00 47.53 99 ALA A N 1
ATOM 709 C CA . ALA A 1 119 ? 23.564 68.249 41.043 1.00 45.83 99 ALA A CA 1
ATOM 710 C C . ALA A 1 119 ? 23.849 69.727 40.803 1.00 46.32 99 ALA A C 1
ATOM 711 O O . ALA A 1 119 ? 23.893 70.523 41.746 1.00 47.41 99 ALA A O 1
ATOM 713 N N . SER A 1 120 ? 24.014 70.092 39.535 1.00 46.91 100 SER A N 1
ATOM 714 C CA . SER A 1 120 ? 24.125 71.485 39.125 1.00 43.88 100 SER A CA 1
ATOM 715 C C . SER A 1 120 ? 22.821 72.062 38.599 1.00 42.69 100 SER A C 1
ATOM 716 O O . SER A 1 120 ? 22.627 73.279 38.668 1.00 44.40 100 SER A O 1
ATOM 719 N N . ILE A 1 121 ? 21.929 71.230 38.061 1.00 40.20 101 ILE A N 1
ATOM 720 C CA . ILE A 1 121 ? 20.672 71.718 37.501 1.00 38.32 101 ILE A CA 1
ATOM 721 C C . ILE A 1 121 ? 19.586 70.684 37.768 1.00 36.01 101 ILE A C 1
ATOM 722 O O . ILE A 1 121 ? 19.825 69.475 37.698 1.00 38.28 101 ILE A O 1
ATOM 727 N N . VAL A 1 122 ? 18.400 71.165 38.124 1.00 43.02 102 VAL A N 1
ATOM 728 C CA . VAL A 1 122 ? 17.212 70.318 38.206 1.00 37.78 102 VAL A CA 1
ATOM 729 C C . VAL A 1 122 ? 16.096 71.011 37.444 1.00 40.39 102 VAL A C 1
ATOM 730 O O . VAL A 1 122 ? 15.866 72.212 37.625 1.00 42.89 102 VAL A O 1
ATOM 734 N N . ILE A 1 123 ? 15.421 70.257 36.576 1.00 37.15 103 ILE A N 1
ATOM 735 C CA . ILE A 1 123 ? 14.268 70.718 35.815 1.00 30.97 103 ILE A CA 1
ATOM 736 C C . ILE A 1 123 ? 13.126 69.754 36.100 1.00 35.13 103 ILE A C 1
ATOM 737 O O . ILE A 1 123 ? 13.302 68.540 35.974 1.00 35.29 103 ILE A O 1
ATOM 742 N N . GLY A 1 124 ? 11.976 70.282 36.507 1.00 37.83 104 GLY A N 1
ATOM 743 C CA . GLY A 1 124 ? 10.800 69.443 36.655 1.00 34.13 104 GLY A CA 1
ATOM 744 C C . GLY A 1 124 ? 9.568 70.099 36.071 1.00 32.98 104 GLY A C 1
ATOM 745 O O . GLY A 1 124 ? 9.391 71.318 36.169 1.00 35.29 104 GLY A O 1
ATOM 746 N N . VAL A 1 125 ? 8.707 69.297 35.459 1.00 31.89 105 VAL A N 1
ATOM 747 C CA . VAL A 1 125 ? 7.494 69.761 34.801 1.00 34.83 105 VAL A CA 1
ATOM 748 C C . VAL A 1 125 ? 6.368 68.819 35.198 1.00 35.12 105 VAL A C 1
ATOM 749 O O . VAL A 1 125 ? 6.536 67.595 35.146 1.00 32.28 105 VAL A O 1
ATOM 753 N N . ALA A 1 126 ? 5.227 69.383 35.579 1.00 28.47 106 ALA A N 1
ATOM 754 C CA . ALA A 1 126 ? 4.015 68.627 35.848 1.00 27.41 106 ALA A CA 1
ATOM 755 C C . ALA A 1 126 ? 2.924 69.086 34.889 1.00 35.03 106 ALA A C 1
ATOM 756 O O . ALA A 1 126 ? 2.839 70.272 34.552 1.00 34.61 106 ALA A O 1
ATOM 758 N N . SER A 1 127 ? 2.085 68.157 34.456 1.00 34.50 107 SER A N 1
ATOM 759 C CA . SER A 1 127 ? 1.003 68.494 33.539 1.00 34.19 107 SER A CA 1
ATOM 760 C C . SER A 1 127 ? -0.105 67.481 33.742 1.00 30.40 107 SER A C 1
ATOM 761 O O . SER A 1 127 ? 0.094 66.452 34.393 1.00 31.02 107 SER A O 1
ATOM 764 N N . PRO A 1 128 ? -1.303 67.756 33.222 1.00 31.40 108 PRO A N 1
ATOM 765 C CA . PRO A 1 128 ? -2.347 66.722 33.282 1.00 34.37 108 PRO A CA 1
ATOM 766 C C . PRO A 1 128 ? -1.871 65.359 32.787 1.00 37.10 108 PRO A C 1
ATOM 767 O O . PRO A 1 128 ? -2.050 64.357 33.494 1.00 34.58 108 PRO A O 1
ATOM 771 N N . HIS A 1 129 ? -1.212 65.299 31.627 1.00 33.86 109 HIS A N 1
ATOM 772 C CA . HIS A 1 129 ? -0.907 64.034 30.966 1.00 32.49 109 HIS A CA 1
ATOM 773 C C . HIS A 1 129 ? 0.587 63.884 30.693 1.00 35.94 109 HIS A C 1
ATOM 774 O O . HIS A 1 129 ? 1.322 64.866 30.601 1.00 31.85 109 HIS A O 1
ATOM 781 N N . ARG A 1 130 ? 1.026 62.630 30.502 1.00 31.19 110 ARG A N 1
ATOM 782 C CA . ARG A 1 130 ? 2.463 62.352 30.451 1.00 35.14 110 ARG A CA 1
ATOM 783 C C . ARG A 1 130 ? 3.140 62.962 29.231 1.00 35.51 110 ARG A C 1
ATOM 784 O O . ARG A 1 130 ? 4.263 63.471 29.338 1.00 34.31 110 ARG A O 1
ATOM 792 N N . ARG A 1 131 ? 2.501 62.919 28.070 1.00 29.38 111 ARG A N 1
ATOM 793 C CA . ARG A 1 131 ? 3.250 63.285 26.869 1.00 32.71 111 ARG A CA 1
ATOM 794 C C . ARG A 1 131 ? 3.617 64.773 26.882 1.00 32.26 111 ARG A C 1
ATOM 795 O O . ARG A 1 131 ? 4.770 65.105 26.576 1.00 33.59 111 ARG A O 1
ATOM 803 N N . PRO A 1 132 ? 2.717 65.698 27.259 1.00 31.92 112 PRO A N 1
ATOM 804 C CA . PRO A 1 132 ? 3.162 67.101 27.413 1.00 32.82 112 PRO A CA 1
ATOM 805 C C . PRO A 1 132 ? 4.284 67.292 28.427 1.00 34.34 112 PRO A C 1
ATOM 806 O O . PRO A 1 132 ? 5.207 68.077 28.176 1.00 33.45 112 PRO A O 1
ATOM 810 N N . ALA A 1 133 ? 4.226 66.601 29.570 1.00 30.73 113 ALA A N 1
ATOM 811 C CA . ALA A 1 133 ? 5.272 66.732 30.584 1.00 32.42 113 ALA A CA 1
ATOM 812 C C . ALA A 1 133 ? 6.616 66.241 30.064 1.00 37.82 113 ALA A C 1
ATOM 813 O O . ALA A 1 133 ? 7.648 66.886 30.294 1.00 30.67 113 ALA A O 1
ATOM 815 N N . LEU A 1 134 ? 6.623 65.105 29.359 1.00 31.23 114 LEU A N 1
ATOM 816 C CA . LEU A 1 134 ? 7.869 64.582 28.808 1.00 36.72 114 LEU A CA 1
ATOM 817 C C . LEU A 1 134 ? 8.449 65.522 27.758 1.00 35.23 114 LEU A C 1
ATOM 818 O O . LEU A 1 134 ? 9.654 65.804 27.771 1.00 33.72 114 LEU A O 1
ATOM 823 N N . GLU A 1 135 ? 7.610 66.018 26.837 1.00 31.60 115 GLU A N 1
ATOM 824 C CA . GLU A 1 135 ? 8.095 66.948 25.816 1.00 35.16 115 GLU A CA 1
ATOM 825 C C . GLU A 1 135 ? 8.569 68.263 26.431 1.00 31.25 115 GLU A C 1
ATOM 826 O O . GLU A 1 135 ? 9.571 68.833 25.988 1.00 36.16 115 GLU A O 1
ATOM 832 N N . ALA A 1 136 ? 7.842 68.777 27.426 1.00 27.24 116 ALA A N 1
ATOM 833 C CA . ALA A 1 136 ? 8.207 70.061 28.018 1.00 28.19 116 ALA A CA 1
ATOM 834 C C . ALA A 1 136 ? 9.532 69.964 28.763 1.00 37.93 116 ALA A C 1
ATOM 835 O O . ALA A 1 136 ? 10.365 70.877 28.692 1.00 35.71 116 ALA A O 1
ATOM 837 N N . CYS A 1 137 ? 9.750 68.860 29.479 1.00 32.70 117 CYS A N 1
ATOM 838 C CA . CYS A 1 137 ? 11.035 68.666 30.139 1.00 30.97 117 CYS A CA 1
ATOM 839 C C . CYS A 1 137 ? 12.155 68.585 29.110 1.00 38.03 117 CYS A C 1
ATOM 840 O O . CYS A 1 137 ? 13.202 69.227 29.265 1.00 37.23 117 CYS A O 1
ATOM 843 N N . ASP A 1 138 ? 11.936 67.810 28.044 1.00 36.12 118 ASP A N 1
ATOM 844 C CA . ASP A 1 138 ? 12.910 67.690 26.958 1.00 40.76 118 ASP A CA 1
ATOM 845 C C . ASP A 1 138 ? 13.225 69.057 26.357 1.00 38.65 118 ASP A C 1
ATOM 846 O O . ASP A 1 138 ? 14.392 69.405 26.142 1.00 36.86 118 ASP A O 1
ATOM 851 N N . PHE A 1 139 ? 12.188 69.849 26.078 1.00 35.24 119 PHE A N 1
ATOM 852 C CA . PHE A 1 139 ? 12.409 71.175 25.509 1.00 35.57 119 PHE A CA 1
ATOM 853 C C . PHE A 1 139 ? 13.225 72.050 26.456 1.00 42.85 119 PHE A C 1
ATOM 854 O O . PHE A 1 139 ? 14.186 72.705 26.033 1.00 38.59 119 PHE A O 1
ATOM 862 N N . LEU A 1 140 ? 12.877 72.044 27.748 1.00 36.97 120 LEU A N 1
ATOM 863 C CA . LEU A 1 140 ? 13.518 72.947 28.700 1.00 38.58 120 LEU A CA 1
ATOM 864 C C . LEU A 1 140 ? 15.016 72.680 28.796 1.00 42.27 120 LEU A C 1
ATOM 865 O O . LEU A 1 140 ? 15.825 73.611 28.722 1.00 41.91 120 LEU A O 1
ATOM 870 N N . ILE A 1 141 ? 15.412 71.414 28.931 1.00 36.41 121 ILE A N 1
ATOM 871 C CA . ILE A 1 141 ? 16.836 71.133 29.112 1.00 39.10 121 ILE A CA 1
ATOM 872 C C . ILE A 1 141 ? 17.630 71.536 27.869 1.00 45.51 121 ILE A C 1
ATOM 873 O O . ILE A 1 141 ? 18.718 72.112 27.980 1.00 45.05 121 ILE A O 1
ATOM 878 N N . GLU A 1 142 ? 17.096 71.275 26.669 1.00 46.06 122 GLU A N 1
ATOM 879 C CA . GLU A 1 142 ? 17.820 71.661 25.459 1.00 45.03 122 GLU A CA 1
ATOM 880 C C . GLU A 1 142 ? 17.813 73.175 25.270 1.00 50.69 122 GLU A C 1
ATOM 881 O O . GLU A 1 142 ? 18.821 73.756 24.852 1.00 51.32 122 GLU A O 1
ATOM 887 N N . HIS A 1 143 ? 16.682 73.824 25.563 1.00 41.99 123 HIS A N 1
ATOM 888 C CA . HIS A 1 143 ? 16.597 75.278 25.467 1.00 46.04 123 HIS A CA 1
ATOM 889 C C . HIS A 1 143 ? 17.531 75.963 26.459 1.00 50.54 123 HIS A C 1
ATOM 890 O O . HIS A 1 143 ? 18.235 76.916 26.105 1.00 54.79 123 HIS A O 1
ATOM 897 N N . LEU A 1 144 ? 17.560 75.490 27.706 1.00 45.39 124 LEU A N 1
ATOM 898 C CA . LEU A 1 144 ? 18.348 76.168 28.727 1.00 42.86 124 LEU A CA 1
ATOM 899 C C . LEU A 1 144 ? 19.844 75.956 28.527 1.00 49.16 124 LEU A C 1
ATOM 900 O O . LEU A 1 144 ? 20.641 76.827 28.888 1.00 49.58 124 LEU A O 1
ATOM 905 N N . LYS A 1 145 ? 20.242 74.815 27.958 1.00 43.13 125 LYS A N 1
ATOM 906 C CA . LYS A 1 145 ? 21.650 74.603 27.631 1.00 55.55 125 LYS A CA 1
ATOM 907 C C . LYS A 1 145 ? 22.159 75.648 26.647 1.00 51.02 125 LYS A C 1
ATOM 908 O O . LYS A 1 145 ? 23.353 75.964 26.642 1.00 55.39 125 LYS A O 1
ATOM 914 N N . ILE A 1 146 ? 21.279 76.179 25.801 1.00 54.10 126 ILE A N 1
ATOM 915 C CA . ILE A 1 146 ? 21.649 77.237 24.866 1.00 52.56 126 ILE A CA 1
ATOM 916 C C . ILE A 1 146 ? 21.522 78.616 25.505 1.00 56.81 126 ILE A C 1
ATOM 917 O O . ILE A 1 146 ? 22.427 79.443 25.393 1.00 54.21 126 ILE A O 1
ATOM 922 N N . GLU A 1 147 ? 20.419 78.887 26.199 1.00 55.39 127 GLU A N 1
ATOM 923 C CA . GLU A 1 147 ? 20.086 80.244 26.609 1.00 50.37 127 GLU A CA 1
ATOM 924 C C . GLU A 1 147 ? 20.500 80.604 28.033 1.00 60.95 127 GLU A C 1
ATOM 925 O O . GLU A 1 147 ? 20.498 81.794 28.366 1.00 54.70 127 GLU A O 1
ATOM 931 N N . LEU A 1 148 ? 20.830 79.641 28.887 1.00 50.63 128 LEU A N 1
ATOM 932 C CA . LEU A 1 148 ? 21.117 79.993 30.281 1.00 60.68 128 LEU A CA 1
ATOM 933 C C . LEU A 1 148 ? 22.467 80.688 30.378 1.00 56.62 128 LEU A C 1
ATOM 934 O O . LEU A 1 148 ? 23.485 80.095 29.998 1.00 57.39 128 LEU A O 1
ATOM 939 N N . PRO A 1 149 ? 22.530 81.927 30.875 1.00 57.09 129 PRO A N 1
ATOM 940 C CA . PRO A 1 149 ? 23.834 82.569 31.080 1.00 58.68 129 PRO A CA 1
ATOM 941 C C . PRO A 1 149 ? 24.559 81.981 32.277 1.00 60.57 129 PRO A C 1
ATOM 942 O O . PRO A 1 149 ? 24.590 82.575 33.359 1.00 63.07 129 PRO A O 1
ATOM 946 N N . ILE A 1 150 ? 25.127 80.795 32.091 1.00 60.81 130 ILE A N 1
ATOM 947 C CA . ILE A 1 150 ? 25.952 80.141 33.095 1.00 61.84 130 ILE A CA 1
ATOM 948 C C . ILE A 1 150 ? 27.396 80.183 32.620 1.00 68.36 130 ILE A C 1
ATOM 949 O O . ILE A 1 150 ? 27.681 79.936 31.443 1.00 68.58 130 ILE A O 1
ATOM 954 N N . TRP A 1 151 ? 28.301 80.504 33.532 1.00 65.48 131 TRP A N 1
ATOM 955 C CA . TRP A 1 151 ? 29.731 80.447 33.279 1.00 70.32 131 TRP A CA 1
ATOM 956 C C . TRP A 1 151 ? 30.337 79.433 34.233 1.00 71.26 131 TRP A C 1
ATOM 957 O O . TRP A 1 151 ? 29.980 79.393 35.414 1.00 70.17 131 TRP A O 1
ATOM 968 N N . LYS A 1 152 ? 31.224 78.590 33.714 1.00 72.44 132 LYS A N 1
ATOM 969 C CA . LYS A 1 152 ? 31.784 77.508 34.504 1.00 70.90 132 LYS A CA 1
ATOM 970 C C . LYS A 1 152 ? 33.290 77.432 34.305 1.00 81.91 132 LYS A C 1
ATOM 971 O O . LYS A 1 152 ? 33.820 77.781 33.245 1.00 82.78 132 LYS A O 1
ATOM 977 N N . HIS A 1 153 ? 33.972 76.978 35.353 1.00 86.78 133 HIS A N 1
ATOM 978 C CA . HIS A 1 153 ? 35.389 76.646 35.308 1.00 85.16 133 HIS A CA 1
ATOM 979 C C . HIS A 1 153 ? 35.542 75.206 35.769 1.00 76.20 133 HIS A C 1
ATOM 980 O O . HIS A 1 153 ? 35.186 74.873 36.905 1.00 74.63 133 HIS A O 1
ATOM 987 N N . GLU A 1 154 ? 36.055 74.355 34.888 1.00 81.79 134 GLU A N 1
ATOM 988 C CA . GLU A 1 154 ? 36.292 72.958 35.212 1.00 85.74 134 GLU A CA 1
ATOM 989 C C . GLU A 1 154 ? 37.742 72.764 35.631 1.00 91.68 134 GLU A C 1
ATOM 990 O O . GLU A 1 154 ? 38.649 73.397 35.082 1.00 95.39 134 GLU A O 1
ATOM 996 N N . ALA A 1 155 ? 37.951 71.883 36.606 1.00 91.79 135 ALA A N 1
ATOM 997 C CA . ALA A 1 155 ? 39.288 71.569 37.107 1.00 89.19 135 ALA A CA 1
ATOM 998 C C . ALA A 1 155 ? 39.824 70.375 36.330 1.00 94.40 135 ALA A C 1
ATOM 999 O O . ALA A 1 155 ? 39.590 69.220 36.683 1.00 96.00 135 ALA A O 1
ATOM 1001 N N . ASP A 1 156 ? 40.554 70.659 35.253 1.00 103.51 136 ASP A N 1
ATOM 1002 C CA . ASP A 1 156 ? 41.177 69.625 34.438 1.00 105.63 136 ASP A CA 1
ATOM 1003 C C . ASP A 1 156 ? 42.688 69.574 34.625 1.00 110.45 136 ASP A C 1
ATOM 1004 O O . ASP A 1 156 ? 43.379 68.905 33.848 1.00 110.57 136 ASP A O 1
ATOM 1006 N N . GLY A 1 157 ? 43.216 70.252 35.643 1.00 103.88 137 GLY A N 1
ATOM 1007 C CA . GLY A 1 157 ? 44.641 70.465 35.748 1.00 103.46 137 GLY A CA 1
ATOM 1008 C C . GLY A 1 157 ? 45.202 71.461 34.759 1.00 106.29 137 GLY A C 1
ATOM 1009 O O . GLY A 1 157 ? 46.417 71.686 34.756 1.00 109.32 137 GLY A O 1
ATOM 1010 N N . ARG A 1 158 ? 44.359 72.071 33.927 1.00 112.69 138 ARG A N 1
ATOM 1011 C CA . ARG A 1 158 ? 44.786 72.994 32.881 1.00 113.75 138 ARG A CA 1
ATOM 1012 C C . ARG A 1 158 ? 44.430 74.442 33.215 1.00 121.95 138 ARG A C 1
ATOM 1013 O O . ARG A 1 158 ? 44.068 75.227 32.336 1.00 119.61 138 ARG A O 1
ATOM 1015 N N . GLY A 1 159 ? 44.522 74.810 34.494 1.00 122.95 139 GLY A N 1
ATOM 1016 C CA . GLY A 1 159 ? 44.363 76.192 34.902 1.00 116.48 139 GLY A CA 1
ATOM 1017 C C . GLY A 1 159 ? 42.917 76.647 35.014 1.00 113.35 139 GLY A C 1
ATOM 1018 O O . GLY A 1 159 ? 41.961 75.908 34.765 1.00 108.32 139 GLY A O 1
ATOM 1019 N N . GLU A 1 160 ? 42.769 77.914 35.402 1.00 103.96 140 GLU A N 1
ATOM 1020 C CA . GLU A 1 160 ? 41.462 78.533 35.577 1.00 99.86 140 GLU A CA 1
ATOM 1021 C C . GLU A 1 160 ? 40.997 79.150 34.264 1.00 102.52 140 GLU A C 1
ATOM 1022 O O . GLU A 1 160 ? 41.726 79.926 33.638 1.00 104.08 140 GLU A O 1
ATOM 1024 N N . HIS A 1 161 ? 39.777 78.805 33.857 1.00 103.48 141 HIS A N 1
ATOM 1025 C CA . HIS A 1 161 ? 39.207 79.265 32.596 1.00 99.57 141 HIS A CA 1
ATOM 1026 C C . HIS A 1 161 ? 37.692 79.216 32.724 1.00 101.41 141 HIS A C 1
ATOM 1027 O O . HIS A 1 161 ? 37.137 78.189 33.127 1.00 93.51 141 HIS A O 1
ATOM 1034 N N . TRP A 1 162 ? 37.026 80.316 32.391 1.00 95.92 142 TRP A N 1
ATOM 1035 C CA . TRP A 1 162 ? 35.584 80.431 32.574 1.00 92.16 142 TRP A CA 1
ATOM 1036 C C . TRP A 1 162 ? 34.897 80.444 31.213 1.00 93.50 142 TRP A C 1
ATOM 1037 O O . TRP A 1 162 ? 35.143 81.336 30.394 1.00 91.03 142 TRP A O 1
ATOM 1048 N N . VAL A 1 163 ? 34.035 79.451 30.986 1.00 90.08 143 VAL A N 1
ATOM 1049 C CA . VAL A 1 163 ? 33.413 79.189 29.694 1.00 88.82 143 VAL A CA 1
ATOM 1050 C C . VAL A 1 163 ? 31.899 79.258 29.853 1.00 83.18 143 VAL A C 1
ATOM 1051 O O . VAL A 1 163 ? 31.352 78.797 30.860 1.00 77.74 143 VAL A O 1
ATOM 1055 N N . LYS A 1 164 ? 31.223 79.827 28.848 1.00 87.76 144 LYS A N 1
ATOM 1056 C CA . LYS A 1 164 ? 29.773 80.011 28.873 1.00 85.88 144 LYS A CA 1
ATOM 1057 C C . LYS A 1 164 ? 28.991 78.726 28.621 1.00 91.69 144 LYS A C 1
ATOM 1058 O O . LYS A 1 164 ? 27.756 78.784 28.579 1.00 87.35 144 LYS A O 1
ATOM 1060 N N . GLY A 1 165 ? 29.659 77.584 28.462 1.00 93.85 145 GLY A N 1
ATOM 1061 C CA . GLY A 1 165 ? 28.986 76.324 28.182 1.00 82.49 145 GLY A CA 1
ATOM 1062 C C . GLY A 1 165 ? 27.895 75.939 29.167 1.00 86.78 145 GLY A C 1
ATOM 1063 O O . GLY A 1 165 ? 27.790 76.503 30.258 1.00 79.90 145 GLY A O 1
ATOM 1064 N N . ASP B 1 30 ? 23.117 47.470 38.777 1.00 44.26 10 ASP B N 1
ATOM 1065 C CA . ASP B 1 30 ? 22.821 48.514 37.788 1.00 52.18 10 ASP B CA 1
ATOM 1066 C C . ASP B 1 30 ? 21.341 48.655 37.452 1.00 42.96 10 ASP B C 1
ATOM 1067 O O . ASP B 1 30 ? 20.961 49.553 36.705 1.00 42.20 10 ASP B O 1
ATOM 1072 N N . THR B 1 31 ? 20.511 47.749 37.956 1.00 41.33 11 THR B N 1
ATOM 1073 C CA . THR B 1 31 ? 19.092 47.750 37.622 1.00 39.73 11 THR B CA 1
ATOM 1074 C C . THR B 1 31 ? 18.296 47.463 38.881 1.00 45.53 11 THR B C 1
ATOM 1075 O O . THR B 1 31 ? 18.656 46.575 39.656 1.00 37.22 11 THR B O 1
ATOM 1079 N N . HIS B 1 32 ? 17.217 48.221 39.081 1.00 35.72 12 HIS B N 1
ATOM 1080 C CA . HIS B 1 32 ? 16.303 48.019 40.202 1.00 40.89 12 HIS B CA 1
ATOM 1081 C C . HIS B 1 32 ? 14.884 48.036 39.656 1.00 36.16 12 HIS B C 1
ATOM 1082 O O . HIS B 1 32 ? 14.467 49.025 39.046 1.00 38.64 12 HIS B O 1
ATOM 1089 N N . CYS B 1 33 ? 14.153 46.941 39.849 1.00 39.57 13 CYS B N 1
ATOM 1090 C CA . CYS B 1 33 ? 12.793 46.798 39.343 1.00 34.98 13 CYS B CA 1
ATOM 1091 C C . CYS B 1 33 ? 11.961 46.151 40.434 1.00 40.43 13 CYS B C 1
ATOM 1092 O O . CYS B 1 33 ? 12.322 45.080 40.928 1.00 38.21 13 CYS B O 1
ATOM 1095 N N . ARG B 1 34 ? 10.847 46.781 40.799 1.00 35.17 14 ARG B N 1
ATOM 1096 C CA . ARG B 1 34 ? 10.106 46.314 41.961 1.00 38.37 14 ARG B CA 1
ATOM 1097 C C . ARG B 1 34 ? 8.644 46.693 41.822 1.00 35.53 14 ARG B C 1
ATOM 1098 O O . ARG B 1 34 ? 8.320 47.790 41.367 1.00 36.13 14 ARG B O 1
ATOM 1106 N N . VAL B 1 35 ? 7.767 45.770 42.194 1.00 33.90 15 VAL B N 1
ATOM 1107 C CA . VAL B 1 35 ? 6.353 46.058 42.397 1.00 32.83 15 VAL B CA 1
ATOM 1108 C C . VAL B 1 35 ? 6.109 46.015 43.901 1.00 35.55 15 VAL B C 1
ATOM 1109 O O . VAL B 1 35 ? 6.573 45.093 44.581 1.00 36.81 15 VAL B O 1
ATOM 1113 N N . THR B 1 36 ? 5.408 47.016 44.426 1.00 33.72 16 THR B N 1
ATOM 1114 C CA . THR B 1 36 ? 5.265 47.149 45.869 1.00 32.18 16 THR B CA 1
ATOM 1115 C C . THR B 1 36 ? 3.921 47.790 46.179 1.00 31.13 16 THR B C 1
ATOM 1116 O O . THR B 1 36 ? 3.334 48.481 45.345 1.00 32.33 16 THR B O 1
ATOM 1120 N N . ALA B 1 37 ? 3.416 47.525 47.382 1.00 32.77 17 ALA B N 1
ATOM 1121 C CA . ALA B 1 37 ? 2.265 48.262 47.886 1.00 33.54 17 ALA B CA 1
ATOM 1122 C C . ALA B 1 37 ? 2.660 49.498 48.685 1.00 35.00 17 ALA B C 1
ATOM 1123 O O . ALA B 1 37 ? 1.786 50.286 49.054 1.00 35.52 17 ALA B O 1
ATOM 1125 N N . ASP B 1 38 ? 3.949 49.700 48.944 1.00 31.87 18 ASP B N 1
ATOM 1126 C CA . ASP B 1 38 ? 4.411 50.839 49.723 1.00 30.95 18 ASP B CA 1
ATOM 1127 C C . ASP B 1 38 ? 4.565 52.078 48.840 1.00 33.30 18 ASP B C 1
ATOM 1128 O O . ASP B 1 38 ? 4.687 51.963 47.617 1.00 34.38 18 ASP B O 1
ATOM 1133 N N . PRO B 1 39 ? 4.590 53.276 49.440 1.00 33.33 19 PRO B N 1
ATOM 1134 C CA . PRO B 1 39 ? 4.780 54.495 48.645 1.00 36.22 19 PRO B CA 1
ATOM 1135 C C . PRO B 1 39 ? 6.076 54.475 47.844 1.00 40.66 19 PRO B C 1
ATOM 1136 O O . PRO B 1 39 ? 7.098 53.937 48.277 1.00 35.40 19 PRO B O 1
ATOM 1140 N N . LEU B 1 40 ? 6.008 55.054 46.648 1.00 34.10 20 LEU B N 1
ATOM 1141 C CA . LEU B 1 40 ? 7.165 55.227 45.780 1.00 34.78 20 LEU B CA 1
ATOM 1142 C C . LEU B 1 40 ? 7.865 56.540 46.097 1.00 39.59 20 LEU B C 1
ATOM 1143 O O . LEU B 1 40 ? 7.226 57.548 46.409 1.00 34.85 20 LEU B O 1
ATOM 1148 N N . SER B 1 41 ? 9.192 56.529 45.988 1.00 36.26 21 SER B N 1
ATOM 1149 C CA . SER B 1 41 ? 10.005 57.666 46.396 1.00 47.49 21 SER B CA 1
ATOM 1150 C C . SER B 1 41 ? 10.927 58.070 45.255 1.00 40.84 21 SER B C 1
ATOM 1151 O O . SER B 1 41 ? 11.670 57.233 44.732 1.00 45.88 21 SER B O 1
ATOM 1154 N N . LEU B 1 42 ? 10.875 59.346 44.860 1.00 39.05 22 LEU B N 1
ATOM 1155 C CA . LEU B 1 42 ? 11.893 59.875 43.954 1.00 41.64 22 LEU B CA 1
ATOM 1156 C C . LEU B 1 42 ? 13.265 59.864 44.613 1.00 46.50 22 LEU B C 1
ATOM 1157 O O . LEU B 1 42 ? 14.274 59.515 43.985 1.00 40.89 22 LEU B O 1
ATOM 1162 N N . SER B 1 43 ? 13.325 60.273 45.881 1.00 43.12 23 SER B N 1
ATOM 1163 C CA . SER B 1 43 ? 14.622 60.422 46.529 1.00 46.77 23 SER B CA 1
ATOM 1164 C C . SER B 1 43 ? 15.308 59.074 46.690 1.00 47.86 23 SER B C 1
ATOM 1165 O O . SER B 1 43 ? 16.541 59.001 46.670 1.00 43.95 23 SER B O 1
ATOM 1168 N N . GLU B 1 44 ? 14.531 57.990 46.801 1.00 42.45 24 GLU B N 1
ATOM 1169 C CA . GLU B 1 44 ? 15.126 56.656 46.806 1.00 42.04 24 GLU B CA 1
ATOM 1170 C C . GLU B 1 44 ? 15.679 56.290 45.435 1.00 41.08 24 GLU B C 1
ATOM 1171 O O . GLU B 1 44 ? 16.772 55.722 45.336 1.00 42.44 24 GLU B O 1
ATOM 1177 N N . ALA B 1 45 ? 14.933 56.586 44.364 1.00 36.29 25 ALA B N 1
ATOM 1178 C CA . ALA B 1 45 ? 15.468 56.375 43.023 1.00 36.11 25 ALA B CA 1
ATOM 1179 C C . ALA B 1 45 ? 16.775 57.137 42.827 1.00 42.50 25 ALA B C 1
ATOM 1180 O O . ALA B 1 45 ? 17.751 56.590 42.298 1.00 38.79 25 ALA B O 1
ATOM 1182 N N . ASP B 1 46 ? 16.815 58.402 43.261 1.00 36.81 26 ASP B N 1
ATOM 1183 C CA . ASP B 1 46 ? 18.019 59.213 43.085 1.00 44.18 26 ASP B CA 1
ATOM 1184 C C . ASP B 1 46 ? 19.208 58.601 43.815 1.00 43.85 26 ASP B C 1
ATOM 1185 O O . ASP B 1 46 ? 20.327 58.582 43.286 1.00 48.45 26 ASP B O 1
ATOM 1190 N N . ALA B 1 47 ? 18.983 58.092 45.031 1.00 39.59 27 ALA B N 1
ATOM 1191 C CA . ALA B 1 47 ? 20.067 57.484 45.796 1.00 44.32 27 ALA B CA 1
ATOM 1192 C C . ALA B 1 47 ? 20.661 56.287 45.068 1.00 49.38 27 ALA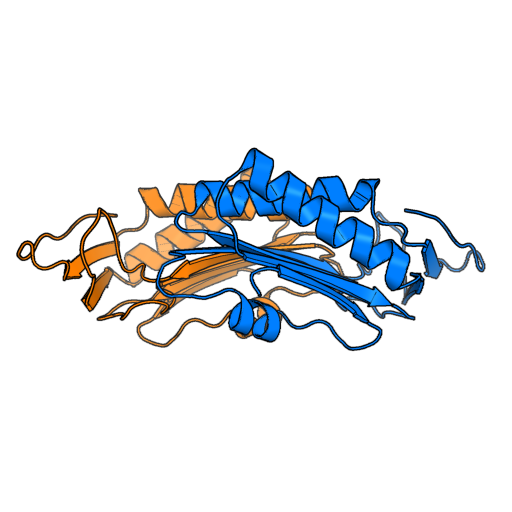 B C 1
ATOM 1193 O O . ALA B 1 47 ? 21.879 56.065 45.125 1.00 47.34 27 ALA B O 1
ATOM 1195 N N . PHE B 1 48 ? 19.825 55.514 44.368 1.00 37.46 28 PHE B N 1
ATOM 1196 C CA . PHE B 1 48 ? 20.304 54.361 43.611 1.00 39.44 28 PHE B CA 1
ATOM 1197 C C . PHE B 1 48 ? 21.021 54.762 42.328 1.00 45.21 28 PHE B C 1
ATOM 1198 O O . PHE B 1 48 ? 22.009 54.121 41.952 1.00 41.84 28 PHE B O 1
ATOM 1206 N N . LEU B 1 49 ? 20.537 55.799 41.640 1.00 41.46 29 LEU B N 1
ATOM 1207 C CA . LEU B 1 49 ? 21.013 56.087 40.291 1.00 40.76 29 LEU B CA 1
ATOM 1208 C C . LEU B 1 49 ? 22.334 56.852 40.278 1.00 53.36 29 LEU B C 1
ATOM 1209 O O . LEU B 1 49 ? 23.188 56.594 39.420 1.00 46.36 29 LEU B O 1
ATOM 1214 N N . VAL B 1 50 ? 22.511 57.817 41.179 1.00 43.23 30 VAL B N 1
ATOM 1215 C CA . VAL B 1 50 ? 23.554 58.815 40.968 1.00 60.81 30 VAL B CA 1
ATOM 1216 C C . VAL B 1 50 ? 24.914 58.188 41.237 1.00 54.71 30 VAL B C 1
ATOM 1217 O O . VAL B 1 50 ? 25.151 57.618 42.308 1.00 56.86 30 VAL B O 1
ATOM 1221 N N . LYS B 1 51 ? 25.800 58.278 40.251 1.00 57.50 31 LYS B N 1
ATOM 1222 C CA . LYS B 1 51 ? 27.174 57.814 40.304 1.00 47.43 31 LYS B CA 1
ATOM 1223 C C . LYS B 1 51 ? 28.045 58.847 39.607 1.00 53.01 31 LYS B C 1
ATOM 1224 O O . LYS B 1 51 ? 27.591 59.499 38.661 1.00 43.02 31 LYS B O 1
ATOM 1230 N N . PRO B 1 52 ? 29.295 59.023 40.050 1.00 54.19 32 PRO B N 1
ATOM 1231 C CA . PRO B 1 52 ? 30.117 60.112 39.491 1.00 50.78 32 PRO B CA 1
ATOM 1232 C C . PRO B 1 52 ? 30.268 60.055 37.981 1.00 48.64 32 PRO B C 1
ATOM 1233 O O . PRO B 1 52 ? 30.360 61.108 37.345 1.00 52.37 32 PRO B O 1
ATOM 1237 N N . GLU B 1 53 ? 30.262 58.867 37.380 1.00 56.31 33 GLU B N 1
ATOM 1238 C CA . GLU B 1 53 ? 30.437 58.757 35.937 1.00 58.04 33 GLU B CA 1
ATOM 1239 C C . GLU B 1 53 ? 29.146 58.978 35.152 1.00 58.64 33 GLU B C 1
ATOM 1240 O O . GLU B 1 53 ? 29.193 59.026 33.918 1.00 56.36 33 GLU B O 1
ATOM 1246 N N . TYR B 1 54 ? 28.009 59.137 35.821 1.00 45.19 34 TYR B N 1
ATOM 1247 C CA . TYR B 1 54 ? 26.726 59.358 35.152 1.00 50.50 34 TYR B CA 1
ATOM 1248 C C . TYR B 1 54 ? 26.302 60.799 35.411 1.00 42.73 34 TYR B C 1
ATOM 1249 O O . TYR B 1 54 ? 25.726 61.106 36.458 1.00 46.35 34 TYR B O 1
ATOM 1258 N N . GLY B 1 55 ? 26.580 61.679 34.455 1.00 43.68 35 GLY B N 1
ATOM 1259 C CA . GLY B 1 55 ? 26.283 63.084 34.631 1.00 41.51 35 GLY B CA 1
ATOM 1260 C C . GLY B 1 55 ? 24.866 63.503 34.334 1.00 48.24 35 GLY B C 1
ATOM 1261 O O . GLY B 1 55 ? 24.570 64.698 34.385 1.00 43.55 35 GLY B O 1
ATOM 1262 N N . ALA B 1 56 ? 23.975 62.563 34.027 1.00 40.07 36 ALA B N 1
ATOM 1263 C CA . ALA B 1 56 ? 22.609 62.900 33.658 1.00 38.64 36 ALA B CA 1
ATOM 1264 C C . ALA B 1 56 ? 21.641 61.885 34.242 1.00 40.55 36 ALA B C 1
ATOM 1265 O O . ALA B 1 56 ? 21.908 60.679 34.235 1.00 41.23 36 ALA B O 1
ATOM 1267 N N . GLN B 1 57 ? 20.510 62.383 34.736 1.00 38.30 37 GLN B N 1
ATOM 1268 C CA . GLN B 1 57 ? 19.440 61.531 35.232 1.00 38.66 37 GLN B CA 1
ATOM 1269 C C . GLN B 1 57 ? 18.105 62.078 34.751 1.00 39.27 37 GLN B C 1
ATOM 1270 O O . GLN B 1 57 ? 17.877 63.289 34.768 1.00 37.26 37 GLN B O 1
ATOM 1276 N N . ALA B 1 58 ? 17.238 61.185 34.294 1.00 34.25 38 ALA B N 1
ATOM 1277 C CA . ALA B 1 58 ? 15.925 61.567 33.802 1.00 32.15 38 ALA B CA 1
ATOM 1278 C C . ALA B 1 58 ? 14.896 60.722 34.523 1.00 36.91 38 ALA B C 1
ATOM 1279 O O . ALA B 1 58 ? 15.108 59.519 34.714 1.00 36.05 38 ALA B O 1
ATOM 1281 N N . TYR B 1 59 ? 13.793 61.358 34.934 1.00 28.46 39 TYR B N 1
ATOM 1282 C CA . TYR B 1 59 ? 12.784 60.708 35.756 1.00 32.52 39 TYR B CA 1
ATOM 1283 C C . TYR B 1 59 ? 11.404 60.924 35.178 1.00 30.40 39 TYR B C 1
ATOM 1284 O O . TYR B 1 59 ? 11.125 61.952 34.560 1.00 32.83 39 TYR B O 1
ATOM 1293 N N . PHE B 1 60 ? 10.531 59.949 35.412 1.00 30.14 40 PHE B N 1
ATOM 1294 C CA . PHE B 1 60 ? 9.112 60.140 35.176 1.00 31.08 40 PHE B CA 1
ATOM 1295 C C . PHE B 1 60 ? 8.356 59.612 36.381 1.00 33.42 40 PHE B C 1
ATOM 1296 O O . PHE B 1 60 ? 8.665 58.525 36.880 1.00 32.20 40 PHE B O 1
ATOM 1304 N N . MET B 1 61 ? 7.348 60.362 36.824 1.00 29.78 41 MET B N 1
ATOM 1305 C CA . MET B 1 61 ? 6.433 59.895 37.854 1.00 29.31 41 MET B CA 1
ATOM 1306 C C . MET B 1 61 ? 5.008 60.049 37.359 1.00 28.51 41 MET B C 1
ATOM 1307 O O . MET B 1 61 ? 4.634 61.124 36.886 1.00 31.71 41 MET B O 1
ATOM 1312 N N . GLY B 1 62 ? 4.224 58.980 37.479 1.00 27.54 42 GLY B N 1
ATOM 1313 C CA . GLY B 1 62 ? 2.792 59.015 37.211 1.00 28.82 42 GLY B CA 1
ATOM 1314 C C . GLY B 1 62 ? 2.039 58.978 38.529 1.00 32.36 42 GLY B C 1
ATOM 1315 O O . GLY B 1 62 ? 2.320 58.137 39.388 1.00 31.03 42 GLY B O 1
ATOM 1316 N N . THR B 1 63 ? 1.126 59.933 38.700 1.00 35.17 43 THR B N 1
ATOM 1317 C CA . THR B 1 63 ? 0.325 60.068 39.910 1.00 33.21 43 THR B CA 1
ATOM 1318 C C . THR B 1 63 ? -1.152 59.975 39.554 1.00 33.62 43 THR B C 1
ATOM 1319 O O . THR B 1 63 ? -1.558 60.240 38.416 1.00 35.15 43 THR B O 1
ATOM 1323 N N . VAL B 1 64 ? -1.961 59.583 40.539 1.00 33.17 44 VAL B N 1
ATOM 1324 C CA . VAL B 1 64 ? -3.399 59.449 40.313 1.00 28.71 44 VAL B CA 1
ATOM 1325 C C . VAL B 1 64 ? -3.992 60.819 40.028 1.00 30.47 44 VAL B C 1
ATOM 1326 O O . VAL B 1 64 ? -3.847 61.748 40.829 1.00 30.90 44 VAL B O 1
ATOM 1330 N N . ARG B 1 65 ? -4.707 60.938 38.911 1.00 31.71 45 ARG B N 1
ATOM 1331 C CA . ARG B 1 65 ? -5.201 62.221 38.440 1.00 37.36 45 ARG B CA 1
ATOM 1332 C C . ARG B 1 65 ? -6.675 62.377 38.788 1.00 40.85 45 ARG B C 1
ATOM 1333 O O . ARG B 1 65 ? -7.482 61.481 38.516 1.00 40.48 45 ARG B O 1
ATOM 1341 N N . SER B 1 66 ? -7.023 63.522 39.377 1.00 32.06 46 SER B N 1
ATOM 1342 C CA . SER B 1 66 ? -8.416 63.902 39.589 1.00 37.28 46 SER B CA 1
ATOM 1343 C C . SER B 1 66 ? -8.516 65.406 39.338 1.00 41.44 46 SER B C 1
ATOM 1344 O O . SER B 1 66 ? -7.693 66.174 39.863 1.00 42.20 46 SER B O 1
ATOM 1347 N N . PRO B 1 67 ? -9.484 65.863 38.534 1.00 47.39 47 PRO B N 1
ATOM 1348 C CA . PRO B 1 67 ? -10.458 65.017 37.832 1.00 41.65 47 PRO B CA 1
ATOM 1349 C C . PRO B 1 67 ? -9.850 64.379 36.583 1.00 49.59 47 PRO B C 1
ATOM 1350 O O . PRO B 1 67 ? -8.809 64.842 36.107 1.00 41.10 47 PRO B O 1
ATOM 1354 N N . ASN B 1 68 ? -10.485 63.322 36.077 1.00 44.73 48 ASN B N 1
ATOM 1355 C CA . ASN B 1 68 ? -10.054 62.646 34.860 1.00 52.39 48 ASN B CA 1
ATOM 1356 C C . ASN B 1 68 ? -11.264 62.408 33.971 1.00 56.79 48 ASN B C 1
ATOM 1357 O O . ASN B 1 68 ? -12.298 61.925 34.445 1.00 58.61 48 ASN B O 1
ATOM 1362 N N . GLN B 1 69 ? -11.134 62.751 32.688 1.00 63.20 49 GLN B N 1
ATOM 1363 C CA . GLN B 1 69 ? -12.231 62.627 31.726 1.00 66.37 49 GLN B CA 1
ATOM 1364 C C . GLN B 1 69 ? -13.479 63.372 32.196 1.00 67.05 49 GLN B C 1
ATOM 1365 O O . GLN B 1 69 ? -14.604 62.988 31.867 1.00 67.61 49 GLN B O 1
ATOM 1371 N N . GLY B 1 70 ? -13.292 64.426 32.992 1.00 62.77 50 GLY B N 1
ATOM 1372 C CA . GLY B 1 70 ? -14.387 65.256 33.450 1.00 69.82 50 GLY B CA 1
ATOM 1373 C C . GLY B 1 70 ? -15.071 64.830 34.734 1.00 68.49 50 GLY B C 1
ATOM 1374 O O . GLY B 1 70 ? -16.036 65.488 35.143 1.00 71.84 50 GLY B O 1
ATOM 1375 N N . GLN B 1 71 ? -14.613 63.764 35.390 1.00 69.27 51 GLN B N 1
ATOM 1376 C CA . GLN B 1 71 ? -15.244 63.284 36.612 1.00 69.02 51 GLN B CA 1
ATOM 1377 C C . GLN B 1 71 ? -14.228 63.201 37.743 1.00 63.81 51 GLN B C 1
ATOM 1378 O O . GLN B 1 71 ? -13.026 63.037 37.516 1.00 52.01 51 GLN B O 1
ATOM 1384 N N . VAL B 1 72 ? -14.731 63.314 38.971 1.00 57.47 52 VAL B N 1
ATOM 1385 C CA . VAL B 1 72 ? -13.871 63.221 40.140 1.00 54.24 52 VAL B CA 1
ATOM 1386 C C . VAL B 1 72 ? -13.446 61.773 40.333 1.00 57.81 52 VAL B C 1
ATOM 1387 O O . VAL B 1 72 ? -14.263 60.849 40.235 1.00 48.22 52 VAL B O 1
ATOM 1391 N N . VAL B 1 73 ? -12.158 61.564 40.582 1.00 52.67 53 VAL B N 1
ATOM 1392 C CA . VAL B 1 73 ? -11.622 60.241 40.868 1.00 47.34 53 VAL B CA 1
ATOM 1393 C C . VAL B 1 73 ? -11.354 60.167 42.364 1.00 53.10 53 VAL B C 1
ATOM 1394 O O . VAL B 1 73 ? -10.589 60.973 42.910 1.00 48.34 53 VAL B O 1
ATOM 1398 N N . GLU B 1 74 ? -12.006 59.215 43.030 1.00 46.17 54 GLU B N 1
ATOM 1399 C CA . GLU B 1 74 ? -11.793 59.025 44.458 1.00 49.72 54 GLU B CA 1
ATOM 1400 C C . GLU B 1 74 ? -10.536 58.206 44.716 1.00 49.17 54 GLU B C 1
ATOM 1401 O O . GLU B 1 74 ? -9.776 58.505 45.643 1.00 44.76 54 GLU B O 1
ATOM 1407 N N . TYR B 1 75 ? -10.302 57.185 43.898 1.00 45.34 55 TYR B N 1
ATOM 1408 C CA . TYR B 1 75 ? -9.097 56.371 43.980 1.00 49.67 55 TYR B CA 1
ATOM 1409 C C . TYR B 1 75 ? -8.977 55.565 42.694 1.00 47.77 55 TYR B C 1
ATOM 1410 O O . TYR B 1 75 ? -9.918 55.482 41.898 1.00 46.54 55 TYR B O 1
ATOM 1419 N N . ILE B 1 76 ? -7.798 54.977 42.500 1.00 40.82 56 ILE B N 1
ATOM 1420 C CA . ILE B 1 76 ? -7.569 53.953 41.489 1.00 39.04 56 ILE B CA 1
ATOM 1421 C C . ILE B 1 76 ? -6.992 52.730 42.184 1.00 42.39 56 ILE B C 1
ATOM 1422 O O . ILE B 1 76 ? -5.946 52.822 42.837 1.00 37.15 56 ILE B O 1
ATOM 1427 N N . ASP B 1 77 ? -7.673 51.597 42.053 1.00 44.09 57 ASP B N 1
ATOM 1428 C CA . ASP B 1 77 ? -7.154 50.317 42.518 1.00 43.96 57 ASP B CA 1
ATOM 1429 C C . ASP B 1 77 ? -6.221 49.740 41.463 1.00 50.82 57 ASP B C 1
ATOM 1430 O O . ASP B 1 77 ? -6.656 49.448 40.344 1.00 45.35 57 ASP B O 1
ATOM 1435 N N . TYR B 1 78 ? -4.953 49.559 41.813 1.00 36.36 58 TYR B N 1
ATOM 1436 C CA . TYR B 1 78 ? -3.992 48.905 40.934 1.00 40.44 58 TYR B CA 1
ATOM 1437 C C . TYR B 1 78 ? -3.741 47.483 41.412 1.00 46.19 58 TYR B C 1
ATOM 1438 O O . TYR B 1 78 ? -3.553 47.252 42.610 1.00 42.40 58 TYR B O 1
ATOM 1447 N N . GLU B 1 79 ? -3.730 46.539 40.475 1.00 45.47 59 GLU B N 1
ATOM 1448 C CA . GLU B 1 79 ? -3.453 45.140 40.773 1.00 46.91 59 GLU B CA 1
ATOM 1449 C C . GLU B 1 79 ? -2.437 44.625 39.768 1.00 48.10 59 GLU B C 1
ATOM 1450 O O . GLU B 1 79 ? -2.547 44.905 38.571 1.00 51.57 59 GLU B O 1
ATOM 1456 N N . ALA B 1 80 ? -1.452 43.876 40.249 1.00 45.23 60 ALA B N 1
ATOM 1457 C CA . ALA B 1 80 ? -0.381 43.413 39.383 1.00 48.63 60 ALA B CA 1
ATOM 1458 C C . ALA B 1 80 ? -0.004 41.982 39.729 1.00 62.57 60 ALA B C 1
ATOM 1459 O O . ALA B 1 80 ? -0.065 41.575 40.894 1.00 64.43 60 ALA B O 1
ATOM 1461 N N . PHE B 1 81 ? 0.382 41.223 38.706 1.00 62.39 61 PHE B N 1
ATOM 1462 C CA . PHE B 1 81 ? 1.075 39.952 38.903 1.00 62.30 61 PHE B CA 1
ATOM 1463 C C . PHE B 1 81 ? 2.529 40.309 39.165 1.00 49.86 61 PHE B C 1
ATOM 1464 O O . PHE B 1 81 ? 3.318 40.487 38.237 1.00 52.82 61 PHE B O 1
ATOM 1472 N N . ALA B 1 82 ? 2.884 40.439 40.442 1.00 50.85 62 ALA B N 1
ATOM 1473 C CA . ALA B 1 82 ? 4.195 40.973 40.812 1.00 48.65 62 ALA B CA 1
ATOM 1474 C C . ALA B 1 82 ? 5.367 40.264 40.142 1.00 50.98 62 ALA B C 1
ATOM 1475 O O . ALA B 1 82 ? 6.223 40.957 39.572 1.00 49.12 62 ALA B O 1
ATOM 1477 N N . PRO B 1 83 ? 5.483 38.927 40.163 1.00 55.61 63 PRO B N 1
ATOM 1478 C CA . PRO B 1 83 ? 6.657 38.313 39.515 1.00 54.35 63 PRO B CA 1
ATOM 1479 C C . PRO B 1 83 ? 6.687 38.536 38.016 1.00 49.84 63 PRO B C 1
ATOM 1480 O O . PRO B 1 83 ? 7.747 38.835 37.450 1.00 53.11 63 PRO B O 1
ATOM 1484 N N . MET B 1 84 ? 5.549 38.385 37.349 1.00 46.20 64 MET B N 1
ATOM 1485 C CA . MET B 1 84 ? 5.510 38.625 35.913 1.00 51.77 64 MET B CA 1
ATOM 1486 C C . MET B 1 84 ? 5.834 40.085 35.587 1.00 48.57 64 MET B C 1
ATOM 1487 O O . MET B 1 84 ? 6.591 40.369 34.649 1.00 42.39 64 MET B O 1
ATOM 1492 N N . ALA B 1 85 ? 5.295 41.022 36.368 1.00 37.93 65 ALA B N 1
ATOM 1493 C CA . ALA B 1 85 ? 5.514 42.437 36.092 1.00 40.18 65 ALA B CA 1
ATOM 1494 C C . ALA B 1 85 ? 6.982 42.829 36.270 1.00 39.65 65 ALA B C 1
ATOM 1495 O O . AL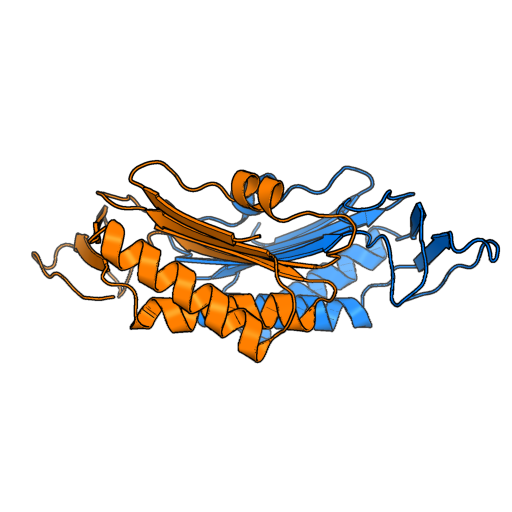A B 1 85 ? 7.520 43.615 35.481 1.00 35.48 65 ALA B O 1
ATOM 1497 N N . GLU B 1 86 ? 7.643 42.299 37.299 1.00 34.17 66 GLU B N 1
ATOM 1498 C CA . GLU B 1 86 ? 9.049 42.624 37.518 1.00 33.89 66 GLU B CA 1
ATOM 1499 C C . GLU B 1 86 ? 9.942 42.040 36.426 1.00 35.81 66 GLU B C 1
ATOM 1500 O O . GLU B 1 86 ? 10.964 42.641 36.079 1.00 41.02 66 GLU B O 1
ATOM 1506 N N . LYS B 1 87 ? 9.578 40.880 35.873 1.00 42.73 67 LYS B N 1
ATOM 1507 C CA . LYS B 1 87 ? 10.310 40.335 34.732 1.00 41.09 67 LYS B CA 1
ATOM 1508 C C . LYS B 1 87 ? 10.177 41.240 33.511 1.00 44.41 67 LYS B C 1
ATOM 1509 O O . LYS B 1 87 ? 11.164 41.506 32.813 1.00 43.42 67 LYS B O 1
ATOM 1515 N N . VAL B 1 88 ? 8.964 41.732 33.246 1.00 42.02 68 VAL B N 1
ATOM 1516 C CA . VAL B 1 88 ? 8.763 42.693 32.163 1.00 39.77 68 VAL B CA 1
ATOM 1517 C C . VAL B 1 88 ? 9.623 43.933 32.382 1.00 37.82 68 VAL B C 1
ATOM 1518 O O . VAL B 1 88 ? 10.204 44.476 31.433 1.00 39.90 68 VAL B O 1
ATOM 1522 N N . MET B 1 89 ? 9.726 44.399 33.632 1.00 35.92 69 MET B N 1
ATOM 1523 C CA . MET B 1 89 ? 10.532 45.587 33.904 1.00 36.14 69 MET B CA 1
ATOM 1524 C C . MET B 1 89 ? 11.998 45.350 33.576 1.00 39.61 69 MET B C 1
ATOM 1525 O O . MET B 1 89 ? 12.667 46.227 33.017 1.00 33.59 69 MET B O 1
ATOM 1530 N N . ARG B 1 90 ? 12.521 44.170 33.925 1.00 40.23 70 ARG B N 1
ATOM 1531 C CA . ARG B 1 90 ? 13.929 43.891 33.666 1.00 43.55 70 ARG B CA 1
ATOM 1532 C C . ARG B 1 90 ? 14.191 43.735 32.176 1.00 42.11 70 ARG B C 1
ATOM 1533 O O . ARG B 1 90 ? 15.238 44.161 31.677 1.00 41.64 70 ARG B O 1
ATOM 1541 N N . GLU B 1 91 ? 13.253 43.126 31.445 1.00 39.36 71 GLU B N 1
ATOM 1542 C CA . GLU B 1 91 ? 13.400 43.051 29.998 1.00 40.20 71 GLU B CA 1
ATOM 1543 C C . GLU B 1 91 ? 13.289 44.428 29.361 1.00 44.86 71 GLU B C 1
ATOM 1544 O O . GLU B 1 91 ? 13.947 44.696 28.350 1.00 39.29 71 GLU B O 1
ATOM 1550 N N . ALA B 1 92 ? 12.471 45.312 29.940 1.00 43.72 72 ALA B N 1
ATOM 1551 C CA . ALA B 1 92 ? 12.392 46.680 29.437 1.00 39.31 72 ALA B CA 1
ATOM 1552 C C . ALA B 1 92 ? 13.704 47.417 29.654 1.00 38.33 72 ALA B C 1
ATOM 1553 O O . ALA B 1 92 ? 14.159 48.155 28.774 1.00 37.50 72 ALA B O 1
ATOM 1555 N N . ALA B 1 93 ? 14.331 47.223 30.819 1.00 34.14 73 ALA B N 1
ATOM 1556 C CA . ALA B 1 93 ? 15.625 47.849 31.063 1.00 32.78 73 ALA B CA 1
ATOM 1557 C C . ALA B 1 93 ? 16.678 47.327 30.093 1.00 40.23 73 ALA B C 1
ATOM 1558 O O . ALA B 1 93 ? 17.520 48.091 29.610 1.00 39.74 73 ALA B O 1
ATOM 1560 N N . ALA B 1 94 ? 16.633 46.032 29.775 1.00 42.53 74 ALA B N 1
ATOM 1561 C CA . ALA B 1 94 ? 17.560 45.493 28.782 1.00 49.54 74 ALA B CA 1
ATOM 1562 C C . ALA B 1 94 ? 17.295 46.081 27.398 1.00 48.66 74 ALA B C 1
ATOM 1563 O O . ALA B 1 94 ? 18.239 46.386 26.660 1.00 42.10 74 ALA B O 1
ATOM 1565 N N . LEU B 1 95 ? 16.021 46.260 27.026 1.00 48.75 75 LEU B N 1
ATOM 1566 C CA . LEU B 1 95 ? 15.724 46.888 25.739 1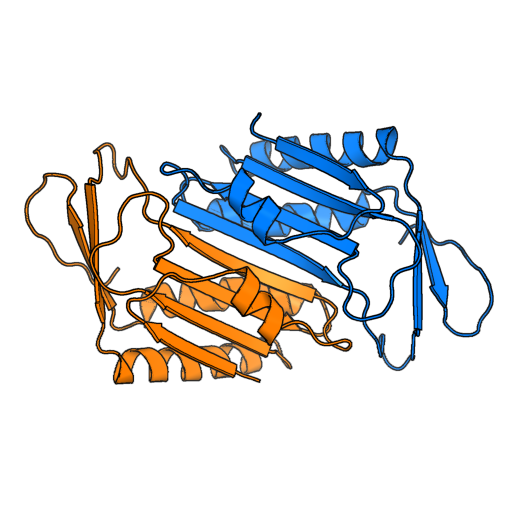.00 48.18 75 LEU B CA 1
ATOM 1567 C C . LEU B 1 95 ? 16.206 48.332 25.715 1.00 44.64 75 LEU B C 1
ATOM 1568 O O . LEU B 1 95 ? 16.700 48.813 24.685 1.00 44.12 75 LEU B O 1
ATOM 1573 N N . ALA B 1 96 ? 16.093 49.032 26.849 1.00 37.89 76 ALA B N 1
ATOM 1574 C CA . ALA B 1 96 ? 16.533 50.422 26.909 1.00 39.34 76 ALA B CA 1
ATOM 1575 C C . ALA B 1 96 ? 18.026 50.534 26.647 1.00 42.94 76 ALA B C 1
ATOM 1576 O O . ALA B 1 96 ? 18.472 51.424 25.913 1.00 42.88 76 ALA B O 1
ATOM 1578 N N . ARG B 1 97 ? 18.814 49.637 27.237 1.00 41.05 77 ARG B N 1
ATOM 1579 C CA . ARG B 1 97 ? 20.250 49.639 26.992 1.00 44.47 77 ARG B CA 1
ATOM 1580 C C . ARG B 1 97 ? 20.591 49.297 25.544 1.00 42.55 77 ARG B C 1
ATOM 1581 O O . ARG B 1 97 ? 21.539 49.870 25.000 1.00 46.63 77 ARG B O 1
ATOM 1589 N N . GLU B 1 98 ? 19.845 48.386 24.897 1.00 44.36 78 GLU B N 1
ATOM 1590 C CA . GLU B 1 98 ? 20.113 48.088 23.488 1.00 41.29 78 GLU B CA 1
ATOM 1591 C C . GLU B 1 98 ? 20.059 49.353 22.648 1.00 52.39 78 GLU B C 1
ATOM 1592 O O . GLU B 1 98 ? 20.874 49.547 21.738 1.00 46.85 78 GLU B O 1
ATOM 1598 N N . ARG B 1 99 ? 19.089 50.221 22.940 1.00 46.17 79 ARG B N 1
ATOM 1599 C CA . ARG B 1 99 ? 18.854 51.436 22.176 1.00 45.63 79 ARG B CA 1
ATOM 1600 C C . ARG B 1 99 ? 19.721 52.601 22.620 1.00 44.85 79 ARG B C 1
ATOM 1601 O O . ARG B 1 99 ? 20.084 53.441 21.789 1.00 52.07 79 ARG B O 1
ATOM 1609 N N . HIS B 1 100 ? 20.061 52.696 23.903 1.00 44.62 80 HIS B N 1
ATOM 1610 C CA . HIS B 1 100 ? 20.701 53.911 24.390 1.00 41.77 80 HIS B CA 1
ATOM 1611 C C . HIS B 1 100 ? 21.997 53.678 25.151 1.00 42.20 80 HIS B C 1
ATOM 1612 O O . HIS B 1 100 ? 22.515 54.628 25.753 1.00 46.74 80 HIS B O 1
ATOM 1619 N N . GLY B 1 101 ? 22.534 52.456 25.151 1.00 46.76 81 GLY B N 1
ATOM 1620 C CA . GLY B 1 101 ? 23.856 52.239 25.713 1.00 48.85 81 GLY B CA 1
ATOM 1621 C C . GLY B 1 101 ? 23.867 52.025 27.220 1.00 48.35 81 GLY B C 1
ATOM 1622 O O . GLY B 1 101 ? 22.908 51.531 27.818 1.00 44.34 81 GLY B O 1
ATOM 1623 N N . GLU B 1 102 ? 24.991 52.398 27.834 1.00 44.29 82 GLU B N 1
ATOM 1624 C CA . GLU B 1 102 ? 25.182 52.192 29.265 1.00 49.42 82 GLU B CA 1
ATOM 1625 C C . GLU B 1 102 ? 24.189 53.023 30.075 1.00 44.11 82 GLU B C 1
ATOM 1626 O O . GLU B 1 102 ? 24.088 54.240 29.887 1.00 48.12 82 GLU B O 1
ATOM 1632 N N . LEU B 1 103 ? 23.469 52.367 30.983 1.00 44.63 83 LEU B N 1
ATOM 1633 C CA . LEU B 1 103 ? 22.471 53.025 31.816 1.00 41.13 83 LEU B CA 1
ATOM 1634 C C . LEU B 1 103 ? 22.421 52.370 33.192 1.00 43.97 83 LEU B C 1
ATOM 1635 O O . LEU B 1 103 ? 22.682 51.172 33.336 1.00 46.89 83 LEU B O 1
ATOM 1640 N N . ARG B 1 104 ? 22.070 53.170 34.200 1.00 41.35 84 ARG B N 1
ATOM 1641 C CA . ARG B 1 104 ? 21.488 52.680 35.445 1.00 40.42 84 ARG B CA 1
ATOM 1642 C C . ARG B 1 104 ? 19.987 52.927 35.374 1.00 32.86 84 ARG B C 1
ATOM 1643 O O . ARG B 1 104 ? 19.564 54.035 35.043 1.00 39.07 84 ARG B O 1
ATOM 1651 N N . VAL B 1 105 ? 19.190 51.913 35.700 1.00 38.52 85 VAL B N 1
ATOM 1652 C CA . VAL B 1 105 ? 17.748 51.952 35.476 1.00 33.19 85 VAL B CA 1
ATOM 1653 C C . VAL B 1 105 ? 17.024 51.626 36.774 1.00 36.05 85 VAL B C 1
ATOM 1654 O O . VAL B 1 105 ? 17.377 50.666 37.468 1.00 32.88 85 VAL B O 1
ATOM 1658 N N . TRP B 1 106 ? 15.995 52.419 37.084 1.00 31.90 86 TRP B N 1
ATOM 1659 C CA . TRP B 1 106 ? 15.155 52.239 38.265 1.00 34.37 86 TRP B CA 1
ATOM 1660 C C . TRP B 1 106 ? 13.704 52.245 37.814 1.00 35.40 86 TRP B C 1
ATOM 1661 O O . TRP B 1 106 ? 13.272 53.185 37.143 1.00 35.90 86 TRP B O 1
ATOM 1672 N N . ILE B 1 107 ? 12.958 51.201 38.160 1.00 32.08 87 ILE B N 1
ATOM 1673 C CA . ILE B 1 107 ? 11.539 51.123 37.821 1.00 33.81 87 ILE B CA 1
ATOM 1674 C C . ILE B 1 107 ? 10.791 50.576 39.022 1.00 43.81 87 ILE B C 1
ATOM 1675 O O . ILE B 1 107 ? 11.146 49.512 39.547 1.00 35.14 87 ILE B O 1
ATOM 1680 N N . GLU B 1 108 ? 9.752 51.293 39.451 1.00 31.88 88 GLU B N 1
ATOM 1681 C CA . GLU B 1 108 ? 8.850 50.764 40.459 1.00 31.79 88 GLU B CA 1
ATOM 1682 C C . GLU B 1 108 ? 7.419 51.087 40.075 1.00 31.97 88 GLU B C 1
ATOM 1683 O O . GLU B 1 108 ? 7.141 52.151 39.512 1.00 32.26 88 GLU B O 1
ATOM 1689 N N . HIS B 1 109 ? 6.517 50.160 40.394 1.00 31.63 89 HIS B N 1
ATOM 1690 C CA . HIS B 1 109 ? 5.089 50.368 40.222 1.00 29.92 89 HIS B CA 1
ATOM 1691 C C . HIS B 1 109 ? 4.405 50.005 41.527 1.00 31.13 89 HIS B C 1
ATOM 1692 O O . HIS B 1 109 ? 4.753 49.000 42.158 1.00 30.16 89 HIS B O 1
ATOM 1699 N N . ARG B 1 110 ? 3.448 50.827 41.938 1.00 30.10 90 ARG B N 1
ATOM 1700 C CA . ARG B 1 110 ? 2.720 50.604 43.174 1.00 30.11 90 ARG B CA 1
ATOM 1701 C C . ARG B 1 110 ? 1.402 49.886 42.896 1.00 32.35 90 ARG B C 1
ATOM 1702 O O . ARG B 1 110 ? 0.803 50.040 41.828 1.00 35.70 90 ARG B O 1
ATOM 1710 N N . THR B 1 111 ? 0.957 49.088 43.867 1.00 32.80 91 THR B N 1
ATOM 1711 C CA . THR B 1 111 ? -0.327 48.396 43.797 1.00 32.85 91 THR B CA 1
ATOM 1712 C C . THR B 1 111 ? -1.238 48.872 44.923 1.00 36.25 91 THR B C 1
ATOM 1713 O O . THR B 1 111 ? -0.814 49.592 45.831 1.00 32.84 91 THR B O 1
ATOM 1717 N N . GLY B 1 112 ? -2.503 48.451 44.861 1.00 36.27 92 GLY B N 1
ATOM 1718 C CA . GLY B 1 112 ? -3.479 48.813 45.873 1.00 35.87 92 GLY B CA 1
ATOM 1719 C C . GLY B 1 112 ? -4.282 50.054 45.520 1.00 42.66 92 GLY B C 1
ATOM 1720 O O . GLY B 1 112 ? -4.288 50.545 44.388 1.00 37.44 92 GLY B O 1
ATOM 1721 N N . ARG B 1 113 ? -4.980 50.562 46.536 1.00 35.35 93 ARG B N 1
ATOM 1722 C CA . ARG B 1 113 ? -5.929 51.660 46.372 1.00 44.24 93 ARG B CA 1
ATOM 1723 C C . ARG B 1 113 ? -5.203 52.983 46.579 1.00 39.97 93 ARG B C 1
ATOM 1724 O O . ARG B 1 113 ? -4.787 53.304 47.697 1.00 39.65 93 ARG B O 1
ATOM 1732 N N . LEU B 1 114 ? -5.056 53.746 45.501 1.00 35.31 94 LEU B N 1
ATOM 1733 C CA . LEU B 1 114 ? -4.240 54.950 45.468 1.00 33.51 94 LEU B CA 1
ATOM 1734 C C . LEU B 1 114 ? -5.138 56.156 45.241 1.00 38.05 94 LEU B C 1
ATOM 1735 O O . LEU B 1 114 ? -5.929 56.165 44.295 1.00 36.03 94 LEU B O 1
ATOM 1740 N N . THR B 1 115 ? -5.013 57.161 46.104 1.00 35.63 95 THR B N 1
ATOM 1741 C CA . THR B 1 115 ? -5.834 58.362 46.051 1.00 37.14 95 THR B CA 1
ATOM 1742 C C . THR B 1 115 ? -5.128 59.424 45.221 1.00 41.11 95 THR B C 1
ATOM 1743 O O . THR B 1 115 ? -3.954 59.257 44.873 1.00 37.22 95 THR B O 1
ATOM 1747 N N . PRO B 1 116 ? -5.827 60.512 44.853 1.00 36.60 96 PRO B N 1
ATOM 1748 C CA . PRO B 1 116 ? -5.233 61.504 43.947 1.00 33.38 96 PRO B CA 1
ATOM 1749 C C . PRO B 1 116 ? -3.911 62.067 44.452 1.00 41.79 96 PRO B C 1
ATOM 1750 O O . PRO B 1 116 ? -3.712 62.272 45.653 1.00 34.21 96 PRO B O 1
ATOM 1754 N N . ALA B 1 117 ? -3.004 62.307 43.497 1.00 33.87 97 ALA B N 1
ATOM 1755 C CA . ALA B 1 117 ? -1.649 62.814 43.700 1.00 36.83 97 ALA B CA 1
ATOM 1756 C C . ALA B 1 117 ? -0.699 61.784 44.305 1.00 40.32 97 ALA B C 1
ATOM 1757 O O . ALA B 1 117 ? 0.442 62.131 44.635 1.00 36.81 97 ALA B O 1
ATOM 1759 N N . VAL B 1 118 ? -1.114 60.524 44.431 1.00 35.87 98 VAL B N 1
ATOM 1760 C CA . VAL B 1 118 ? -0.248 59.461 44.930 1.00 34.27 98 VAL B CA 1
ATOM 1761 C C . VAL B 1 118 ? 0.406 58.778 43.737 1.00 31.73 98 VAL B C 1
ATOM 1762 O O . VAL B 1 118 ? -0.261 58.477 42.743 1.00 34.97 98 VAL B O 1
ATOM 1766 N N . ALA B 1 119 ? 1.716 58.556 43.823 1.00 28.79 99 ALA B N 1
ATOM 1767 C CA . ALA B 1 119 ? 2.464 58.011 42.696 1.00 29.35 99 ALA B CA 1
ATOM 1768 C C . ALA B 1 119 ? 2.156 56.533 42.490 1.00 34.61 99 ALA B C 1
ATOM 1769 O O . ALA B 1 119 ? 2.206 55.728 43.431 1.00 33.92 99 ALA B O 1
ATOM 1771 N N . SER B 1 120 ? 1.842 56.171 41.246 1.00 28.72 100 SER B N 1
ATOM 1772 C CA . SER B 1 120 ? 1.682 54.775 40.890 1.00 28.40 100 SER B CA 1
ATOM 1773 C C . SER B 1 120 ? 2.884 54.208 40.160 1.00 27.60 100 SER B C 1
ATOM 1774 O O . SER B 1 120 ? 3.092 52.995 40.204 1.00 30.82 100 SER B O 1
ATOM 1777 N N . ILE B 1 121 ? 3.705 55.043 39.534 1.00 30.67 101 ILE B N 1
ATOM 1778 C CA . ILE B 1 121 ? 4.867 54.526 38.813 1.00 27.66 101 ILE B CA 1
ATOM 1779 C C . ILE B 1 121 ? 5.974 55.561 38.912 1.00 29.72 101 ILE B C 1
ATOM 1780 O O . ILE B 1 121 ? 5.716 56.768 38.907 1.00 32.78 101 ILE B O 1
ATOM 1785 N N . VAL B 1 122 ? 7.204 55.084 39.078 1.00 32.34 102 VAL B N 1
ATOM 1786 C CA . VAL B 1 122 ? 8.389 55.931 39.064 1.00 27.53 102 VAL B CA 1
ATOM 1787 C C . VAL B 1 122 ? 9.418 55.252 38.179 1.00 30.51 102 VAL B C 1
ATOM 1788 O O . VAL B 1 122 ? 9.715 54.066 38.360 1.00 33.41 102 VAL B O 1
ATOM 1792 N N . ILE B 1 123 ? 9.939 55.996 37.213 1.00 33.03 103 ILE B N 1
ATOM 1793 C CA . ILE B 1 123 ? 10.999 55.535 36.331 1.00 34.66 103 ILE B CA 1
ATOM 1794 C C . ILE B 1 123 ? 12.159 56.507 36.454 1.00 38.81 103 ILE B C 1
ATOM 1795 O O . ILE B 1 123 ? 11.954 57.726 36.423 1.00 29.89 103 ILE B O 1
ATOM 1800 N N . GLY B 1 124 ? 13.366 55.970 36.607 1.00 32.20 104 GLY B N 1
ATOM 1801 C CA . GLY B 1 124 ? 14.548 56.804 36.629 1.00 33.57 104 GLY B CA 1
ATOM 1802 C C . GLY B 1 124 ? 15.671 56.143 35.855 1.00 37.79 104 GLY B C 1
ATOM 1803 O O . GLY B 1 124 ? 15.830 54.920 35.906 1.00 36.12 104 GLY B O 1
ATOM 1804 N N . VAL B 1 125 ? 16.447 56.943 35.129 1.00 34.16 105 VAL B N 1
ATOM 1805 C CA . VAL B 1 125 ? 17.543 56.457 34.297 1.00 34.15 105 VAL B CA 1
ATOM 1806 C C . VAL B 1 125 ? 18.720 57.401 34.484 1.00 35.44 105 VAL B C 1
ATOM 1807 O O . VAL B 1 125 ? 18.550 58.620 34.405 1.00 39.80 105 VAL B O 1
ATOM 1811 N N . ALA B 1 126 ? 19.901 56.850 34.742 1.00 39.55 106 ALA B N 1
ATOM 1812 C CA . ALA B 1 126 ? 21.136 57.626 34.729 1.00 36.57 106 ALA B CA 1
ATOM 1813 C C . ALA B 1 126 ? 22.024 57.135 33.593 1.00 35.19 106 ALA B C 1
ATOM 1814 O O . ALA B 1 126 ? 22.095 55.934 33.327 1.00 36.89 106 ALA B O 1
ATOM 1816 N N . SER B 1 127 ? 22.688 58.064 32.910 1.00 42.51 107 SER B N 1
ATOM 1817 C CA . SER B 1 127 ? 23.616 57.714 31.843 1.00 40.01 107 SER B CA 1
ATOM 1818 C C . SER B 1 127 ? 24.778 58.695 31.863 1.00 44.99 107 SER B C 1
ATOM 1819 O O . SER B 1 127 ? 24.698 59.740 32.519 1.00 36.83 107 SER B O 1
ATOM 1822 N N . PRO B 1 128 ? 25.882 58.381 31.174 1.00 47.98 108 PRO B N 1
ATOM 1823 C CA . PRO B 1 128 ? 26.953 59.381 31.052 1.00 43.05 108 PRO B CA 1
ATOM 1824 C C . PRO B 1 128 ? 26.458 60.728 30.549 1.00 47.27 108 PRO B C 1
ATOM 1825 O O . PRO B 1 128 ? 26.786 61.757 31.151 1.00 50.87 108 PRO B O 1
ATOM 1829 N N . HIS B 1 129 ? 25.649 60.755 29.492 1.00 44.03 109 HIS B N 1
ATOM 1830 C CA . HIS B 1 129 ? 25.229 62.007 28.879 1.00 47.32 109 HIS B CA 1
ATOM 1831 C C . HIS B 1 129 ? 23.710 62.126 28.863 1.00 46.07 109 HIS B C 1
ATOM 1832 O O . HIS B 1 129 ? 22.981 61.169 29.132 1.00 44.73 109 HIS B O 1
ATOM 1839 N N . ARG B 1 130 ? 23.240 63.331 28.528 1.00 43.19 110 ARG B N 1
ATOM 1840 C CA . ARG B 1 130 ? 21.853 63.681 28.815 1.00 47.27 110 ARG B CA 1
ATOM 1841 C C . ARG B 1 130 ? 20.876 63.077 27.812 1.00 48.26 110 ARG B C 1
ATOM 1842 O O . ARG B 1 130 ? 19.794 62.632 28.207 1.00 43.90 110 ARG B O 1
ATOM 1850 N N . ARG B 1 131 ? 21.236 63.046 26.523 1.00 39.45 111 ARG B N 1
ATOM 1851 C CA . ARG B 1 131 ? 20.322 62.530 25.505 1.00 42.77 111 ARG B CA 1
ATOM 1852 C C . ARG B 1 131 ? 19.916 61.081 25.745 1.00 43.45 111 ARG B C 1
ATOM 1853 O O . ARG B 1 131 ? 18.709 60.783 25.678 1.00 40.90 111 ARG B O 1
ATOM 1861 N N . PRO B 1 132 ? 20.834 60.141 26.009 1.00 45.46 112 PRO B N 1
ATOM 1862 C CA . PRO B 1 132 ? 20.385 58.770 26.303 1.00 42.79 112 PRO B CA 1
ATOM 1863 C C . PRO B 1 132 ? 19.527 58.668 27.555 1.00 48.54 112 PRO B C 1
ATOM 1864 O O . PRO B 1 132 ? 18.586 57.870 27.567 1.00 40.97 112 PRO B O 1
ATOM 1868 N N . ALA B 1 133 ? 19.821 59.446 28.607 1.00 43.29 113 ALA B N 1
ATOM 1869 C CA . ALA B 1 133 ? 19.003 59.402 29.821 1.00 41.80 113 ALA B CA 1
ATOM 1870 C C . ALA B 1 133 ? 17.568 59.825 29.536 1.00 40.25 113 ALA B C 1
ATOM 1871 O O . ALA B 1 133 ? 16.615 59.152 29.950 1.00 38.61 113 ALA B O 1
ATOM 1873 N N . LEU B 1 134 ? 17.397 60.947 28.832 1.00 46.59 114 LEU B N 1
ATOM 1874 C CA . LEU B 1 134 ? 16.062 61.484 28.566 1.00 40.22 114 LEU B CA 1
ATOM 1875 C C . LEU B 1 134 ? 15.259 60.566 27.657 1.00 38.10 114 LEU B C 1
ATOM 1876 O O . LEU B 1 134 ? 14.080 60.295 27.917 1.00 35.71 114 LEU B O 1
ATOM 1881 N N . GLU B 1 135 ? 15.873 60.095 26.572 1.00 37.56 115 GLU B N 1
ATOM 1882 C CA . GLU B 1 135 ? 15.165 59.233 25.635 1.00 37.55 115 GLU B CA 1
ATOM 1883 C C . GLU B 1 135 ? 14.925 57.840 26.206 1.00 38.22 115 GLU B C 1
ATOM 1884 O O . GLU B 1 135 ? 13.902 57.222 25.897 1.00 37.20 115 GLU B O 1
ATOM 1890 N N . ALA B 1 136 ? 15.831 57.329 27.045 1.00 32.44 116 ALA B N 1
ATOM 1891 C CA . ALA B 1 136 ? 15.598 56.014 27.637 1.00 36.05 116 ALA B CA 1
ATOM 1892 C C . ALA B 1 136 ? 14.445 56.059 28.633 1.00 32.98 116 ALA B C 1
ATOM 1893 O O . ALA B 1 136 ? 13.625 55.133 28.686 1.00 33.39 116 ALA B O 1
ATOM 1895 N N . CYS B 1 137 ? 14.369 57.126 29.432 1.00 32.85 117 CYS B N 1
ATOM 1896 C CA . CYS B 1 137 ? 13.230 57.300 30.332 1.00 32.24 117 CYS B CA 1
ATOM 1897 C C . CYS B 1 137 ? 11.928 57.374 29.541 1.00 32.01 117 CYS B C 1
ATOM 1898 O O . CYS B 1 137 ? 10.947 56.687 29.857 1.00 32.88 117 CYS B O 1
ATOM 1901 N N . ASP B 1 138 ? 11.917 58.190 28.492 1.00 30.56 118 ASP B N 1
ATOM 1902 C CA . ASP B 1 138 ? 10.752 58.304 27.620 1.00 25.83 118 ASP B CA 1
ATOM 1903 C C . ASP B 1 138 ? 10.402 56.956 26.998 1.00 36.58 118 ASP B C 1
ATOM 1904 O O . ASP B 1 138 ? 9.232 56.544 27.000 1.00 31.17 118 ASP B O 1
ATOM 1909 N N . PHE B 1 139 ? 11.410 56.232 26.498 1.00 33.19 119 PHE B N 1
ATOM 1910 C CA . PHE B 1 139 ? 11.167 54.898 25.958 1.00 36.89 119 PHE B CA 1
ATOM 1911 C C . PHE B 1 139 ? 10.545 53.982 27.004 1.00 33.87 119 PHE B C 1
ATOM 1912 O O . PHE B 1 139 ? 9.604 53.230 26.706 1.00 34.31 119 PHE B O 1
ATOM 1920 N N . LEU B 1 140 ? 11.069 54.020 28.235 1.00 32.46 120 LEU B N 1
ATOM 1921 C CA . LEU B 1 140 ? 10.631 53.079 29.262 1.00 32.77 120 LEU B CA 1
ATOM 1922 C C . LEU B 1 140 ? 9.167 53.291 29.625 1.00 31.75 120 LEU B C 1
ATOM 1923 O O . LEU B 1 140 ? 8.415 52.318 29.752 1.00 30.29 120 LEU B O 1
ATOM 1928 N N . ILE B 1 141 ? 8.728 54.548 29.775 1.00 31.91 121 ILE B N 1
ATOM 1929 C CA . ILE B 1 141 ? 7.333 54.778 30.156 1.00 31.70 121 ILE B CA 1
ATOM 1930 C C . ILE B 1 141 ? 6.393 54.346 29.033 1.00 29.50 121 ILE B C 1
ATOM 1931 O O . ILE B 1 141 ? 5.377 53.684 29.282 1.00 32.31 121 ILE B O 1
ATOM 1936 N N . GLU B 1 142 ? 6.738 54.648 27.776 1.00 31.64 122 GLU B N 1
ATOM 1937 C CA . GLU B 1 142 ? 5.872 54.214 26.678 1.00 33.27 122 GLU B CA 1
ATOM 1938 C C . GLU B 1 142 ? 5.867 52.699 26.547 1.00 35.95 122 GLU B C 1
ATOM 1939 O O . GLU B 1 142 ? 4.810 52.095 26.320 1.00 38.29 122 GLU B O 1
ATOM 1945 N N . HIS B 1 143 ? 7.035 52.066 26.701 1.00 36.30 123 HIS B N 1
ATOM 1946 C CA . HIS B 1 143 ? 7.119 50.609 26.614 1.00 38.66 123 HIS B CA 1
ATOM 1947 C C . HIS B 1 143 ? 6.302 49.955 27.716 1.00 35.96 123 HIS B C 1
ATOM 1948 O O . HIS B 1 143 ? 5.509 49.040 27.464 1.00 37.29 123 HIS B O 1
ATOM 1955 N N . LEU B 1 144 ? 6.478 50.423 28.951 1.00 35.07 124 LEU B N 1
ATOM 1956 C CA . LEU B 1 144 ? 5.818 49.799 30.088 1.00 36.88 124 LEU B CA 1
ATOM 1957 C C . LEU B 1 144 ? 4.315 50.055 30.079 1.00 39.21 124 LEU B C 1
ATOM 1958 O O . LEU B 1 144 ? 3.551 49.220 30.572 1.00 41.50 124 LEU B O 1
ATOM 1963 N N . LYS B 1 145 ? 3.872 51.189 29.523 1.00 32.50 125 LYS B N 1
ATOM 1964 C CA . LYS B 1 145 ? 2.436 51.428 29.377 1.00 39.04 125 LYS B CA 1
ATOM 1965 C C . LYS B 1 145 ? 1.758 50.339 28.560 1.00 48.27 125 LYS B C 1
ATOM 1966 O O . LYS B 1 145 ? 0.562 50.087 28.752 1.00 45.99 125 LYS B O 1
ATOM 1972 N N . ILE B 1 146 ? 2.498 49.681 27.672 1.00 41.10 126 ILE B N 1
ATOM 1973 C CA . ILE B 1 146 ? 1.963 48.625 26.821 1.00 42.95 126 ILE B CA 1
ATOM 1974 C C . ILE B 1 146 ? 2.156 47.242 27.436 1.00 45.25 126 ILE B C 1
ATOM 1975 O O . ILE B 1 146 ? 1.246 46.415 27.402 1.00 42.58 126 ILE B O 1
ATOM 1980 N N . GLU B 1 147 ? 3.322 46.972 28.028 1.00 47.82 127 GLU B N 1
ATOM 1981 C CA . GLU B 1 147 ? 3.703 45.601 28.343 1.00 42.75 127 GLU B CA 1
ATOM 1982 C C . GLU B 1 147 ? 3.460 45.187 29.789 1.00 50.51 127 GLU B C 1
ATOM 1983 O O . GLU B 1 147 ? 3.478 43.985 30.072 1.00 47.52 127 GLU B O 1
ATOM 1989 N N . LEU B 1 148 ? 3.247 46.119 30.714 1.00 46.69 128 LEU B N 1
ATOM 1990 C CA . LEU B 1 148 ? 3.162 45.731 32.123 1.00 43.61 128 LEU B CA 1
ATOM 1991 C C . LEU B 1 148 ? 1.860 44.983 32.389 1.00 51.41 128 LEU B C 1
ATOM 1992 O O . LEU B 1 148 ? 0.779 45.488 32.056 1.00 48.64 128 LEU B O 1
ATOM 1997 N N . PRO B 1 149 ? 1.912 43.789 32.992 1.00 50.26 129 PRO B N 1
ATOM 1998 C CA . PRO B 1 149 ? 0.668 43.090 33.373 1.00 52.78 129 PRO B CA 1
ATOM 1999 C C . PRO B 1 149 ? 0.073 43.694 34.641 1.00 45.96 129 PRO B C 1
ATOM 2000 O O . PRO B 1 149 ? 0.041 43.107 35.730 1.00 54.43 129 PRO B O 1
ATOM 2004 N N . ILE B 1 150 ? -0.404 44.923 34.516 1.00 44.75 130 ILE B N 1
ATOM 2005 C CA . ILE B 1 150 ? -0.983 45.646 35.634 1.00 50.81 130 ILE B CA 1
ATOM 2006 C C . ILE B 1 150 ? -2.362 46.127 35.217 1.00 54.17 130 ILE B C 1
ATOM 2007 O O . ILE B 1 150 ? -2.534 46.662 34.117 1.00 57.89 130 ILE B O 1
ATOM 2012 N N . TRP B 1 151 ? -3.346 45.888 36.071 1.00 45.12 131 TRP B N 1
ATOM 2013 C CA . TRP B 1 151 ? -4.731 46.201 35.764 1.00 51.48 131 TRP B CA 1
ATOM 2014 C C . TRP B 1 151 ? -5.226 47.232 36.760 1.00 51.92 131 TRP B C 1
ATOM 2015 O O . TRP B 1 151 ? -4.891 47.169 37.946 1.00 53.31 131 TRP B O 1
ATOM 2026 N N . LYS B 1 152 ? -6.013 48.186 36.281 1.00 48.70 132 LYS B N 1
ATOM 2027 C CA . LYS B 1 152 ? -6.448 49.282 37.125 1.00 48.76 132 LYS B CA 1
ATOM 2028 C C . LYS B 1 152 ? -7.955 49.448 37.044 1.00 62.36 132 LYS B C 1
ATOM 2029 O O . LYS B 1 152 ? -8.592 49.099 36.045 1.00 57.54 132 LYS B O 1
ATOM 2035 N N . HIS B 1 153 ? -8.516 49.966 38.130 1.00 51.46 133 HIS B N 1
ATOM 2036 C CA . HIS B 1 153 ? -9.926 50.325 38.194 1.00 59.98 133 HIS B CA 1
ATOM 2037 C C . HIS B 1 153 ? -10.017 51.691 38.858 1.00 54.96 133 HIS B C 1
ATOM 2038 O O . HIS B 1 153 ? -9.793 51.812 40.068 1.00 52.31 133 HIS B O 1
ATOM 2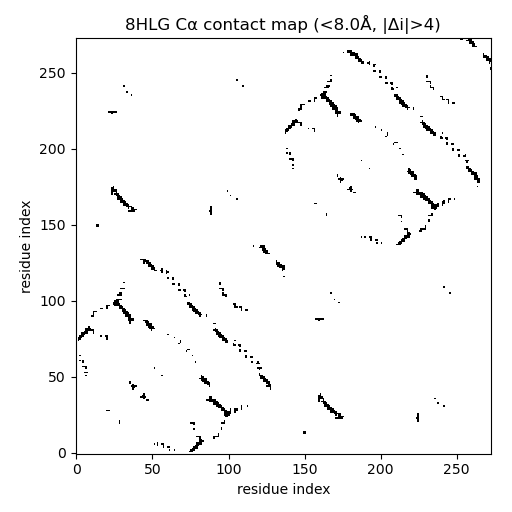045 N N . GLU B 1 154 ? -10.321 52.717 38.063 1.00 55.58 134 GLU B N 1
ATOM 2046 C CA . GLU B 1 154 ? -10.566 54.050 38.600 1.00 60.30 134 GLU B CA 1
ATOM 2047 C C . GLU B 1 154 ? -11.983 54.128 39.150 1.00 64.49 134 GLU B C 1
ATOM 2048 O O . GLU B 1 154 ? -12.941 53.723 38.483 1.00 67.18 134 GLU B O 1
ATOM 2054 N N . ALA B 1 155 ? -12.112 54.642 40.375 1.00 65.36 135 ALA B N 1
ATOM 2055 C CA . ALA B 1 155 ? -13.421 54.884 40.979 1.00 70.64 135 ALA B CA 1
ATOM 2056 C C . ALA B 1 155 ? -13.856 56.302 40.616 1.00 71.65 135 ALA B C 1
ATOM 2057 O O . ALA B 1 155 ? -13.784 57.240 41.415 1.00 66.32 135 ALA B O 1
ATOM 2059 N N . ASP B 1 156 ? -14.310 56.454 39.370 1.00 70.48 136 ASP B N 1
ATOM 2060 C CA . ASP B 1 156 ? -14.809 57.724 38.860 1.00 72.05 136 ASP B CA 1
ATOM 2061 C C . ASP B 1 156 ? -16.332 57.796 38.870 1.00 78.67 136 ASP B C 1
ATOM 2062 O O . ASP B 1 156 ? -16.913 58.610 38.144 1.00 73.13 136 ASP B O 1
ATOM 2064 N N . GLY B 1 157 ? -16.988 56.959 39.674 1.00 79.96 137 GLY B N 1
ATOM 2065 C CA . GLY B 1 157 ? -18.435 56.960 39.764 1.00 82.31 137 GLY B CA 1
ATOM 2066 C C . GLY B 1 157 ? -19.162 56.329 38.598 1.00 97.38 137 GLY B C 1
ATOM 2067 O O . GLY B 1 157 ? -20.384 56.477 38.500 1.00 95.24 137 GLY B O 1
ATOM 2068 N N . ARG B 1 158 ? -18.457 55.628 37.710 1.00 99.82 138 ARG B N 1
ATOM 2069 C CA . ARG B 1 158 ? -19.063 55.002 36.542 1.00 96.23 138 ARG B CA 1
ATOM 2070 C C . ARG B 1 158 ? -19.052 53.477 36.636 1.00 106.48 138 ARG B C 1
ATOM 2071 O O . ARG B 1 158 ? -18.926 52.787 35.620 1.00 105.32 138 ARG B O 1
ATOM 2073 N N . GLY B 1 159 ? -19.192 52.942 37.848 1.00 101.32 139 GLY B N 1
ATOM 2074 C CA . GLY B 1 159 ? -19.181 51.510 38.055 1.00 99.01 139 GLY B CA 1
ATOM 2075 C C . GLY B 1 159 ? -17.784 50.920 37.959 1.00 103.77 139 GLY B C 1
ATOM 2076 O O . GLY B 1 159 ? -16.800 51.595 37.651 1.00 105.92 139 GLY B O 1
ATOM 2077 N N . GLU B 1 160 ? -17.701 49.618 38.234 1.00 101.20 140 GLU B N 1
ATOM 2078 C CA . GLU B 1 160 ? -16.429 48.909 38.173 1.00 99.09 140 GLU B CA 1
ATOM 2079 C C . GLU B 1 160 ? -16.065 48.594 36.726 1.00 99.78 140 GLU B C 1
ATOM 2080 O O . GLU B 1 160 ? -16.915 48.189 35.925 1.00 98.42 140 GLU B O 1
ATOM 2082 N N . HIS B 1 161 ? -14.788 48.787 36.393 1.00 91.71 141 HIS B N 1
ATOM 2083 C CA . HIS B 1 161 ? -14.311 48.593 35.025 1.00 90.51 141 HIS B CA 1
ATOM 2084 C C . HIS B 1 161 ? -12.785 48.508 35.084 1.00 88.18 141 HIS B C 1
ATOM 2085 O O . HIS B 1 161 ? -12.113 49.528 35.255 1.00 84.52 141 HIS B O 1
ATOM 2092 N N . TRP B 1 162 ? -12.259 47.296 34.952 1.00 80.43 142 TRP B N 1
ATOM 2093 C CA . TRP B 1 162 ? -10.823 47.070 35.029 1.00 81.09 142 TRP B CA 1
ATOM 2094 C C . TRP B 1 162 ? -10.209 47.130 33.636 1.00 84.80 142 TRP B C 1
ATOM 2095 O O . TRP B 1 162 ? -10.714 46.502 32.701 1.00 87.10 142 TRP B O 1
ATOM 2106 N N . VAL B 1 163 ? -9.122 47.889 33.506 1.00 76.76 143 VAL B N 1
ATOM 2107 C CA . VAL B 1 163 ? -8.482 48.164 32.226 1.00 73.68 143 VAL B CA 1
ATOM 2108 C C . VAL B 1 163 ? -7.005 47.814 32.338 1.00 77.53 143 VAL B C 1
ATOM 2109 O O . VAL B 1 163 ? -6.385 48.037 33.384 1.00 75.87 143 VAL B O 1
ATOM 2113 N N . LYS B 1 164 ? -6.436 47.270 31.256 1.00 73.70 144 LYS B N 1
ATOM 2114 C CA . LYS B 1 164 ? -5.010 46.958 31.227 1.00 81.34 144 LYS B CA 1
ATOM 2115 C C . LYS B 1 164 ? -4.130 48.199 31.284 1.00 83.81 144 LYS B C 1
ATOM 2116 O O . LYS B 1 164 ? -2.902 48.060 31.351 1.00 93.65 144 LYS B O 1
ATOM 2118 N N . GLY B 1 165 ? -4.717 49.395 31.267 1.00 80.29 145 GLY B N 1
ATOM 2119 C CA . GLY B 1 165 ? -3.961 50.640 31.290 1.00 82.32 145 GLY B CA 1
ATOM 2120 C C . GLY B 1 165 ? -2.982 50.817 32.439 1.00 83.49 145 GLY B C 1
ATOM 2121 O O . GLY B 1 165 ? -2.967 50.041 33.399 1.00 80.63 145 GLY B O 1
#

Sequence (273 aa):
ADTHCRVTADPLSLSEADAFLVKPEYGAQAYFMGTVRSPNQGQVVEYIDYEAFAPMAEKVMREAAALARERHGELRVWIEHRTGRLTPAVASIVIGVASPHRRPALEACDFLIEHLKIELPIWKHEADGRGEHWVKGDTHCRVTADPLSLSEADAFLVKPEYGAQAYFMGTVRSPNQGQVVEYIDYEAFAPMAEKVMREAAALARERHGELRVWIEHRTGRLTPAVASIVIGVASPHRRPALEACDFLIEHLKIELPIWKHEADGRGEHWVKG

Nearest PDB structures (foldseek):
  8hlg-assembly1_B  TM=1.007E+00  e=3.171E-30  Deinococcus radiodurans R1 = ATCC 13939 = DSM 20539
  2q5w-assembly1_E  TM=9.623E-01  e=1.732E-14  Staphylococcus aureus
  4ap8-assembly1_A  TM=9.670E-01  e=2.419E-13  Homo sapiens
  2qie-assembly2_H  TM=9.680E-01  e=8.245E-13  Staphylococcus aureus
  6jbz-assembly1_C  TM=9.018E-01  e=7.754E-13  Mycobacterium tuberculosis

Secondary structure (DSSP, 8-state):
--EEEEEESSPP-HHHHHHHH--TT--EEEEEEEE--SBSSS-B---EEEE--HHHHHHHHHHHHHHHHHHH-S-EEEEEEE-EEE-TT-EEEEEEEEESSHHHHHHHHHHHHHHHHHH---EEEE-SSS----B--/-EEEEEESSPP-HHHHHHHH--TT--EEEEEEEE--SSBTTB----EEEEE-HHHHHHHHHHHHHHHHHHH-S-EEEEEEE-EEE-TT-EEEEEEEEESSHHHHHHHHHHHHHHHHHH--EEEEE-SSS----B--

Radius of gyration: 18.99 Å; Cα contacts (8 Å, |Δi|>4): 667; chains: 2; bounding box: 64×50×28 Å